Protein AF-A0A7X7MNS3-F1 (afdb_monomer)

Sequence (238 aa):
MNRPFRRAQGTAAQSGIPGRRVFFYRTGRRGQAMIESVFVIILACLCFFAIFQYANLFAAKTVLSHAAARAARSRSVGFNQWMVEKSARVAAIPASGRRLIPESAGLDPAITAALRQNRLGDIWDLALRTDVRSPATQLEVGRIPDYMDSDNDATAEYLLDYELWDALSVDIEEPMDVGGLTPGILTVNLRQRHPLLIALGALAEGELRDAGENEELALGAFYSIESHYPLYMEDMNW

Foldseek 3Di:
DDDDDDDDDDDDDDDDDDDDPPPPPPDDPVCVVVVVVVVVVVVVVVVVQVVVLVVLLVVLLVLQQQLQVQLQVCVLQPDDPVLSLLSSLVSNVVNQADKPPPDPPPDDVVVVVCPVVDDPVVVVVVVVVDPDDDPSRVQVVVLSVVLSVDPDDVSNCNSTDGNFSVQKDKDKDWDPPPPLPFQTKIKIKIKTWAAGQWPVVCVVVVHTDGRPPPNTDIRMHMDIDGRPNSVVVVVPPD

Solvent-accessible surface area (backbone atoms only — not comparable to full-atom values): 14007 Å² total; per-residue (Å²): 140,86,89,88,86,87,87,82,88,81,88,77,80,91,75,87,78,87,81,78,81,76,75,72,82,84,76,60,74,90,52,49,62,57,53,52,51,52,51,53,50,52,52,50,51,52,53,50,50,52,53,51,52,52,51,51,53,51,52,34,44,53,36,35,34,54,9,12,44,47,22,35,54,40,40,27,73,57,49,54,72,68,58,21,47,50,45,25,53,65,50,26,49,93,59,19,68,58,65,60,29,65,68,69,90,65,79,53,68,68,57,55,53,45,62,75,75,44,56,73,67,60,52,52,53,47,57,75,75,42,94,75,72,51,71,64,55,51,53,50,64,66,31,46,60,59,36,70,68,43,93,46,67,75,62,20,45,76,46,45,32,40,72,34,51,87,43,48,46,79,46,78,48,65,62,84,62,87,75,80,78,61,73,35,62,31,34,21,39,30,38,35,50,39,83,45,77,57,30,64,68,44,43,74,74,73,40,88,47,69,28,52,102,80,45,55,49,76,46,70,25,61,26,76,45,69,35,52,34,67,64,60,58,65,75,66,77,123

pLDDT: mean 83.19, std 15.16, range [41.12, 98.0]

Secondary structure (DSSP, 8-state):
----------------------------HHHHHHHHHHHHHHHHHHHHHHHHHHHHHHHHHHHHHHHHHHHHHHHHTT--HHHHHHHHHHHHGGGS-SEEESPP--S-HHHHHHHHHS-HHHHHHHHHH-----HHHHHHHHHHHHHHH-SSHHHHHHH-EETTSTTEEEEEE----SSSSS--EEEEEEEEEEE-SB-HHHHHTT---BPPTT-EEEEEEEEEEE--HHHHHHTT--

Radius of gyration: 34.14 Å; Cα contacts (8 Å, |Δi|>4): 262; chains: 1; bounding box: 116×44×84 Å

Structure (mmCIF, N/CA/C/O backbone):
data_AF-A0A7X7MNS3-F1
#
_entry.id   AF-A0A7X7MNS3-F1
#
loop_
_atom_site.group_PDB
_atom_site.id
_atom_site.type_symbol
_atom_site.label_atom_id
_atom_site.label_alt_id
_atom_site.label_comp_id
_atom_site.label_asym_id
_atom_site.label_entity_id
_atom_site.label_seq_id
_atom_site.pdbx_PDB_ins_code
_atom_site.Cartn_x
_atom_site.Cartn_y
_atom_site.Cartn_z
_atom_site.occupancy
_atom_site.B_iso_or_equiv
_atom_site.auth_seq_id
_atom_site.auth_comp_id
_atom_site.auth_asym_id
_atom_site.auth_atom_id
_atom_site.pdbx_PDB_model_num
ATOM 1 N N . MET A 1 1 ? -89.089 27.639 48.315 1.00 44.53 1 MET A N 1
ATOM 2 C CA . MET A 1 1 ? -89.558 26.909 47.112 1.00 44.53 1 MET A CA 1
ATOM 3 C C . MET A 1 1 ? -88.723 25.637 47.011 1.00 44.53 1 MET A C 1
ATOM 5 O O . MET A 1 1 ? -87.562 25.733 46.672 1.00 44.53 1 MET A O 1
ATOM 9 N N . ASN A 1 2 ? -89.071 24.497 47.607 1.00 41.12 2 ASN A N 1
ATOM 10 C CA . ASN A 1 2 ? -90.237 23.614 47.475 1.00 41.12 2 ASN A CA 1
ATOM 11 C C . ASN A 1 2 ? -90.347 22.865 46.122 1.00 41.12 2 ASN A C 1
ATOM 13 O O . ASN A 1 2 ? -91.110 23.264 45.254 1.00 41.12 2 ASN A O 1
ATOM 17 N N . ARG A 1 3 ? -89.674 21.697 46.099 1.00 46.75 3 ARG A N 1
ATOM 18 C CA . ARG A 1 3 ? -90.178 20.364 45.681 1.00 46.75 3 ARG A CA 1
ATOM 19 C C . ARG A 1 3 ? -90.119 19.934 44.185 1.00 46.75 3 ARG A C 1
ATOM 21 O O . ARG A 1 3 ? -89.903 20.769 43.323 1.00 46.75 3 ARG A O 1
ATOM 28 N N . PRO A 1 4 ? -90.158 18.602 43.908 1.00 71.69 4 PRO A N 1
ATOM 29 C CA . PRO A 1 4 ? -89.120 17.848 43.171 1.00 71.69 4 PRO A CA 1
ATOM 30 C C . PRO A 1 4 ? -89.692 17.028 41.985 1.00 71.69 4 PRO A C 1
ATOM 32 O O . PRO A 1 4 ? -90.883 17.1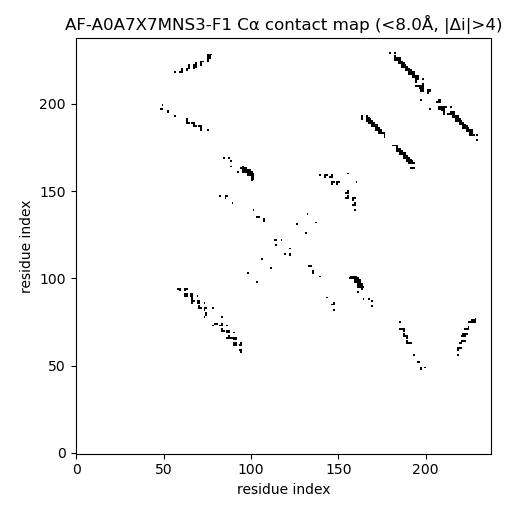14 41.744 1.00 71.69 4 PRO A O 1
ATOM 35 N N . PHE A 1 5 ? -88.904 16.176 41.303 1.00 52.75 5 PHE A N 1
ATOM 36 C CA . PHE A 1 5 ? -89.325 14.880 40.695 1.00 52.75 5 PHE A CA 1
ATOM 37 C C . PHE A 1 5 ? -88.081 14.183 40.076 1.00 52.75 5 PHE A C 1
ATOM 39 O O . PHE A 1 5 ? -87.359 14.819 39.323 1.00 52.75 5 PHE A O 1
ATOM 46 N N . ARG A 1 6 ? -87.585 13.019 40.529 1.00 54.16 6 ARG A N 1
ATOM 47 C CA . ARG A 1 6 ? -88.040 11.605 40.454 1.00 54.16 6 ARG A CA 1
ATOM 48 C C . ARG A 1 6 ? -87.651 10.869 39.146 1.00 54.16 6 ARG A C 1
ATOM 50 O O . ARG A 1 6 ? -88.210 11.145 38.099 1.00 54.16 6 ARG A O 1
ATOM 57 N N . ARG A 1 7 ? -86.845 9.806 39.339 1.00 50.62 7 ARG A N 1
ATOM 58 C CA . ARG A 1 7 ? -86.692 8.540 38.571 1.00 50.62 7 ARG A CA 1
ATOM 59 C C . ARG A 1 7 ? -86.055 8.560 37.169 1.00 50.62 7 ARG A C 1
ATOM 61 O O . ARG A 1 7 ? -86.667 9.017 36.221 1.00 50.62 7 ARG A O 1
ATOM 68 N N . ALA A 1 8 ? -84.995 7.759 37.019 1.00 54.28 8 ALA A N 1
ATOM 69 C CA . ALA A 1 8 ? -85.134 6.407 36.459 1.00 54.28 8 ALA A CA 1
ATOM 70 C C . ALA A 1 8 ? -83.969 5.502 36.906 1.00 54.28 8 ALA A C 1
ATOM 72 O O . ALA A 1 8 ? -82.807 5.758 36.608 1.00 54.28 8 ALA A O 1
ATOM 73 N N . GLN A 1 9 ? -84.310 4.443 37.643 1.00 54.72 9 GLN A N 1
ATOM 74 C CA . GLN A 1 9 ? -83.485 3.249 37.799 1.00 54.72 9 GLN A CA 1
ATOM 75 C C . GLN A 1 9 ? -83.544 2.475 36.480 1.00 54.72 9 GLN A C 1
ATOM 77 O O . GLN A 1 9 ? -84.630 2.094 36.050 1.00 54.72 9 GLN A O 1
ATOM 82 N N . GLY A 1 10 ? -82.387 2.246 35.865 1.00 50.06 10 GLY A N 1
ATOM 83 C CA . GLY A 1 10 ? -82.199 1.283 34.786 1.00 50.06 10 GLY A CA 1
ATOM 84 C C . GLY A 1 10 ? -81.345 0.128 35.289 1.00 50.06 10 GLY A C 1
ATOM 85 O O . GLY A 1 10 ? -80.122 0.171 35.213 1.00 50.06 10 GLY A O 1
ATOM 86 N N . THR A 1 11 ? -81.999 -0.882 35.851 1.00 53.34 11 THR A N 1
ATOM 87 C CA . THR A 1 11 ? -81.452 -2.216 36.098 1.00 53.34 11 THR A CA 1
ATOM 88 C C . THR A 1 11 ? -81.256 -2.909 34.751 1.00 53.34 11 THR A C 1
ATOM 90 O O . THR A 1 11 ? -82.228 -3.316 34.121 1.00 53.34 11 THR A O 1
ATOM 93 N N . ALA A 1 12 ? -80.007 -3.062 34.313 1.00 54.03 12 ALA A N 1
ATOM 94 C CA . ALA A 1 12 ? -79.653 -3.920 33.188 1.00 54.03 12 ALA A CA 1
ATOM 95 C C . ALA A 1 12 ? -78.643 -4.980 33.645 1.00 54.03 12 ALA A C 1
ATOM 97 O O . ALA A 1 12 ? -77.456 -4.721 33.814 1.00 54.03 12 ALA A O 1
ATOM 98 N N . ALA A 1 13 ? -79.212 -6.154 33.912 1.00 51.41 13 ALA A N 1
ATOM 99 C CA . ALA A 1 13 ? -78.690 -7.489 33.648 1.00 51.41 13 ALA A CA 1
ATOM 100 C C . ALA A 1 13 ? -77.161 -7.682 33.662 1.00 51.41 13 ALA A C 1
ATOM 102 O O . ALA A 1 13 ? -76.469 -7.530 32.658 1.00 51.41 13 ALA A O 1
ATOM 103 N N . GLN A 1 14 ? -76.678 -8.201 34.791 1.00 54.53 14 GLN A N 1
ATOM 104 C CA . GLN A 1 14 ? -75.581 -9.162 34.795 1.00 54.53 14 GLN A CA 1
ATOM 105 C C . GLN A 1 14 ? -76.047 -10.433 34.065 1.00 54.53 14 GLN A C 1
ATOM 107 O O . GLN A 1 14 ? -76.841 -11.201 34.601 1.00 54.53 14 GLN A O 1
ATOM 112 N N . SER A 1 15 ? -75.546 -10.671 32.854 1.00 54.25 15 SER A N 1
ATOM 113 C CA . SER A 1 15 ? -75.530 -12.002 32.241 1.00 54.25 15 SER A CA 1
ATOM 114 C C . SER A 1 15 ? -74.077 -12.417 32.063 1.00 54.25 15 SER A C 1
ATOM 116 O O . SER A 1 15 ? -73.336 -11.828 31.273 1.00 54.25 15 SER A O 1
ATOM 118 N N . GLY A 1 16 ? -73.666 -13.392 32.869 1.00 54.69 16 GLY A N 1
ATOM 119 C CA . GLY A 1 16 ? -72.317 -13.924 32.896 1.00 54.69 16 GLY A CA 1
ATOM 120 C C . GLY A 1 16 ? -71.916 -14.571 31.575 1.00 54.69 16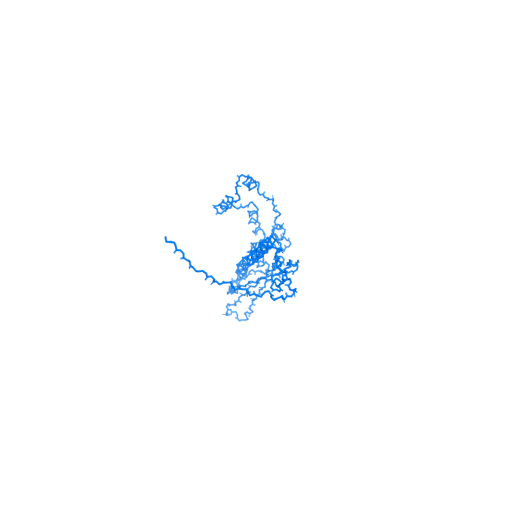 GLY A C 1
ATOM 121 O O . GLY A 1 16 ? -72.616 -15.431 31.047 1.00 54.69 16 GLY A O 1
ATOM 122 N N . ILE A 1 17 ? -70.728 -14.203 31.107 1.00 59.62 17 ILE A N 1
ATOM 123 C CA . ILE A 1 17 ? -69.896 -15.075 30.286 1.00 59.62 17 ILE A CA 1
ATOM 124 C C . ILE A 1 17 ? -68.751 -15.530 31.198 1.00 59.62 17 ILE A C 1
ATOM 126 O O . ILE A 1 17 ? -67.970 -14.691 31.661 1.00 59.62 17 ILE A O 1
ATOM 130 N N . PRO A 1 18 ? -68.6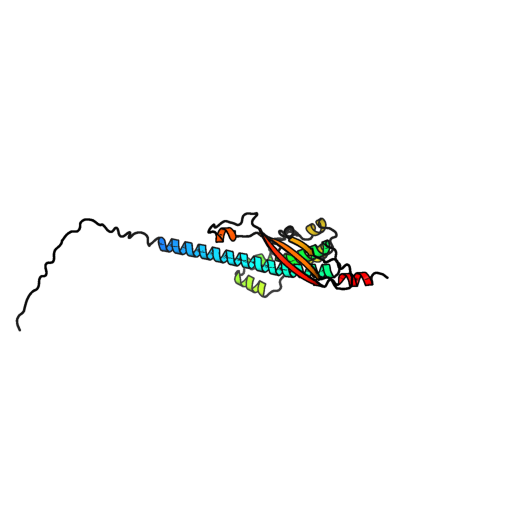51 -16.830 31.517 1.00 51.28 18 PRO A N 1
ATOM 131 C CA . PRO A 1 18 ? -67.591 -17.335 32.363 1.00 51.28 18 PRO A CA 1
ATOM 132 C C . PRO A 1 18 ? -66.288 -17.411 31.564 1.00 51.28 18 PRO A C 1
ATOM 134 O O . PRO A 1 18 ? -66.206 -18.038 30.513 1.00 51.28 18 PRO A O 1
ATOM 137 N N . GLY A 1 19 ? -65.241 -16.807 32.119 1.00 53.81 19 GLY A N 1
ATOM 138 C CA . GLY A 1 19 ? -63.904 -17.378 32.014 1.00 53.81 19 GLY A CA 1
ATOM 139 C C . GLY A 1 19 ? -63.183 -17.227 30.678 1.00 53.81 19 GLY A C 1
ATOM 140 O O . GLY A 1 19 ? -62.684 -18.206 30.139 1.00 53.81 19 GLY A O 1
ATOM 141 N N . ARG A 1 20 ? -62.951 -15.996 30.222 1.00 49.38 20 ARG A N 1
ATOM 142 C CA . ARG A 1 20 ? -61.709 -15.717 29.488 1.00 49.38 20 ARG A CA 1
ATOM 143 C C . ARG A 1 20 ? -60.936 -14.676 30.273 1.00 49.38 20 ARG A C 1
ATOM 145 O O . ARG A 1 20 ? -61.109 -13.477 30.089 1.00 49.38 20 ARG A O 1
ATOM 152 N N . ARG A 1 21 ? -60.123 -15.156 31.223 1.00 54.47 21 ARG A N 1
ATOM 153 C CA . ARG A 1 21 ? -59.082 -14.338 31.849 1.00 54.47 21 ARG A CA 1
ATOM 154 C C . ARG A 1 21 ? -58.163 -13.914 30.714 1.00 54.47 21 ARG A C 1
ATOM 156 O O . ARG A 1 21 ? -57.303 -14.681 30.291 1.00 54.47 21 ARG A O 1
ATOM 163 N N . VAL A 1 22 ? -58.400 -12.725 30.172 1.00 53.97 22 VAL A N 1
ATOM 164 C CA . VAL A 1 22 ? -57.428 -12.045 29.330 1.00 53.97 22 VAL A CA 1
ATOM 165 C C . VAL A 1 22 ? -56.270 -11.758 30.271 1.00 53.97 22 VAL A C 1
ATOM 167 O O . VAL A 1 22 ? -56.295 -10.796 31.037 1.00 53.97 22 VAL A O 1
ATOM 170 N N . PHE A 1 23 ? -55.308 -12.680 30.301 1.00 52.69 23 PHE A N 1
ATOM 171 C CA . PHE A 1 23 ? -53.998 -12.439 30.869 1.00 52.69 23 PHE A CA 1
ATOM 172 C C . PHE A 1 23 ? -53.402 -11.306 30.040 1.00 52.69 23 PHE A C 1
ATOM 174 O O . PHE A 1 23 ? -52.758 -11.515 29.015 1.00 52.69 23 PHE A O 1
ATOM 181 N N . PHE A 1 24 ? -53.675 -10.074 30.461 1.00 50.84 24 PHE A N 1
ATOM 182 C CA . PHE A 1 24 ? -52.814 -8.959 30.145 1.00 50.84 24 PHE A CA 1
ATOM 183 C C . PHE A 1 24 ? -51.442 -9.357 30.676 1.00 50.84 24 PHE A C 1
ATOM 185 O O . PHE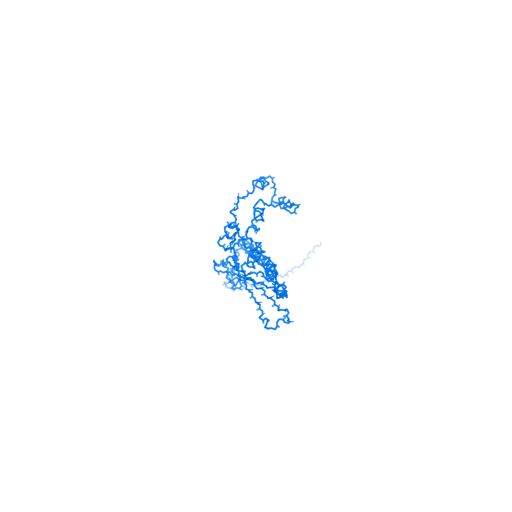 A 1 24 ? -51.210 -9.319 31.884 1.00 50.84 24 PHE A O 1
ATOM 192 N N . TYR A 1 25 ? -50.550 -9.774 29.777 1.00 54.19 25 TYR A N 1
ATOM 193 C CA . TYR A 1 25 ? -49.121 -9.858 30.039 1.00 54.19 25 TYR A CA 1
ATOM 194 C C . TYR A 1 25 ? -48.632 -8.441 30.352 1.00 54.19 25 TYR A C 1
ATOM 196 O O . TYR A 1 25 ? -48.144 -7.699 29.504 1.00 54.19 25 TYR A O 1
ATOM 204 N N . ARG A 1 26 ? -48.848 -8.021 31.596 1.00 56.91 26 ARG A N 1
ATOM 205 C CA . ARG A 1 26 ? -48.408 -6.749 32.157 1.00 56.91 26 ARG A CA 1
ATOM 206 C C . ARG A 1 26 ? -47.116 -6.986 32.933 1.00 56.91 26 ARG A C 1
ATOM 208 O O . ARG A 1 26 ? -47.010 -6.631 34.095 1.00 56.91 26 ARG A O 1
ATOM 215 N N . THR A 1 27 ? -46.129 -7.594 32.287 1.00 55.25 27 THR A N 1
ATOM 216 C CA . THR A 1 27 ? -44.793 -7.834 32.851 1.00 55.25 27 THR A CA 1
ATOM 217 C C . THR A 1 27 ? -43.793 -7.921 31.700 1.00 55.25 27 THR A C 1
ATOM 219 O O . THR A 1 27 ? -43.820 -8.887 30.948 1.00 55.25 27 THR A O 1
ATOM 222 N N . GLY A 1 28 ? -42.944 -6.897 31.530 1.00 53.47 28 GLY A N 1
ATOM 223 C CA . GLY A 1 28 ? -41.840 -6.934 30.552 1.00 53.47 28 GLY A CA 1
ATOM 224 C C . GLY A 1 28 ? -41.208 -5.588 30.160 1.00 53.47 28 GLY A C 1
ATOM 225 O O . GLY A 1 28 ? -40.063 -5.550 29.725 1.00 53.47 28 GLY A O 1
ATOM 226 N N . ARG A 1 29 ? -41.888 -4.449 30.363 1.00 59.59 29 ARG A N 1
ATOM 227 C CA . ARG A 1 29 ? -41.417 -3.148 29.827 1.00 59.59 29 ARG A CA 1
ATOM 228 C C . ARG A 1 29 ? -40.132 -2.587 30.455 1.00 59.59 29 ARG A C 1
ATOM 230 O O . ARG A 1 29 ? -39.497 -1.744 29.839 1.00 59.59 29 ARG A O 1
ATOM 237 N N . ARG A 1 30 ? -39.729 -3.032 31.653 1.00 63.38 30 ARG A N 1
ATOM 238 C CA . ARG A 1 30 ? -38.516 -2.512 32.324 1.00 63.38 30 ARG A CA 1
ATOM 239 C C . ARG A 1 30 ? -37.199 -3.108 31.798 1.00 63.38 30 ARG A C 1
ATOM 241 O O . ARG A 1 30 ? -36.156 -2.545 32.091 1.00 63.38 30 ARG A O 1
ATOM 248 N N . GLY A 1 31 ? -37.244 -4.179 30.999 1.00 75.44 31 GLY A N 1
ATOM 249 C CA . GLY A 1 31 ? -36.064 -4.745 30.321 1.00 75.44 31 GLY A CA 1
ATOM 250 C C . GLY A 1 31 ? -36.037 -4.497 28.809 1.00 75.44 31 GLY A C 1
ATOM 251 O O . GLY A 1 31 ? -34.965 -4.410 28.223 1.00 75.44 31 GLY A O 1
ATOM 252 N N . GLN A 1 32 ? -37.204 -4.318 28.182 1.00 86.56 32 GLN A N 1
ATOM 253 C CA . GLN A 1 32 ? -37.315 -4.143 26.731 1.00 86.56 32 GLN A CA 1
ATOM 254 C C . GLN A 1 32 ? -36.561 -2.909 26.222 1.00 86.56 32 GLN A C 1
ATOM 256 O O . GLN A 1 32 ? -35.811 -3.023 25.262 1.00 86.56 32 GLN A O 1
ATOM 261 N N . ALA A 1 33 ? -36.690 -1.764 26.899 1.00 87.12 33 ALA A N 1
ATOM 262 C CA . ALA A 1 33 ? -35.989 -0.545 26.493 1.00 87.12 33 ALA A CA 1
ATOM 263 C C . ALA A 1 33 ? -34.457 -0.693 26.588 1.00 87.12 33 ALA A C 1
ATOM 265 O O . ALA A 1 33 ? -33.731 -0.123 25.778 1.00 87.12 33 ALA A O 1
ATOM 266 N N . MET A 1 34 ? -33.959 -1.488 27.545 1.00 91.62 34 MET A N 1
ATOM 267 C CA . MET A 1 34 ? -32.525 -1.763 27.683 1.00 91.62 34 MET A CA 1
ATOM 268 C C . MET A 1 34 ? -32.027 -2.625 26.520 1.00 91.62 34 MET A C 1
ATOM 270 O O . MET A 1 34 ? -31.025 -2.282 25.904 1.00 91.62 34 MET A O 1
ATOM 274 N N . ILE A 1 35 ? -32.753 -3.695 26.180 1.00 91.81 35 ILE A N 1
ATOM 275 C CA . ILE A 1 35 ? -32.412 -4.579 25.054 1.00 91.81 35 ILE A CA 1
ATOM 276 C C . ILE A 1 35 ? -32.481 -3.818 23.726 1.00 91.81 35 ILE A C 1
ATOM 278 O O . ILE A 1 35 ? -31.578 -3.941 22.908 1.00 91.81 35 ILE A O 1
ATOM 282 N N . GLU A 1 36 ? -33.513 -2.997 23.532 1.00 92.06 36 GLU A N 1
ATOM 283 C CA . GLU A 1 36 ? -33.671 -2.165 22.337 1.00 92.06 36 GLU A CA 1
ATOM 284 C C . GLU A 1 36 ? -32.506 -1.180 22.190 1.00 92.06 36 GLU A C 1
ATOM 286 O O . GLU A 1 36 ? -31.903 -1.091 21.125 1.00 92.06 36 GLU A O 1
ATOM 291 N N . SER A 1 37 ? -32.106 -0.523 23.283 1.00 94.38 37 SER A N 1
ATOM 292 C CA . SER A 1 37 ? -30.956 0.390 23.285 1.00 94.38 37 SER A CA 1
ATOM 293 C C . SER A 1 37 ? -29.648 -0.339 22.969 1.00 94.38 37 SER A C 1
ATOM 295 O O . SER A 1 37 ? -28.857 0.142 22.164 1.00 94.38 37 SER A O 1
ATOM 297 N N . VAL A 1 38 ? -29.425 -1.517 23.561 1.00 95.25 38 VAL A N 1
ATOM 298 C CA . VAL A 1 38 ? -28.238 -2.343 23.286 1.00 95.25 38 VAL A CA 1
ATOM 299 C C . VAL A 1 38 ? -28.205 -2.779 21.822 1.00 95.25 38 VAL A C 1
ATOM 301 O O . VAL A 1 38 ? -27.158 -2.690 21.188 1.00 95.25 38 VAL A O 1
ATOM 304 N N . PHE A 1 39 ? -29.343 -3.186 21.259 1.00 93.50 39 PHE A N 1
ATOM 305 C CA . PHE A 1 39 ? -29.428 -3.576 19.855 1.00 93.50 39 PHE A CA 1
ATOM 306 C C . PHE A 1 39 ? -29.123 -2.404 18.915 1.00 93.50 39 PHE A C 1
ATOM 308 O O . PHE A 1 39 ? -28.357 -2.559 17.967 1.00 93.50 39 PHE A O 1
ATOM 315 N N . VAL A 1 40 ? -29.654 -1.214 19.212 1.00 95.94 40 VAL A N 1
ATOM 316 C C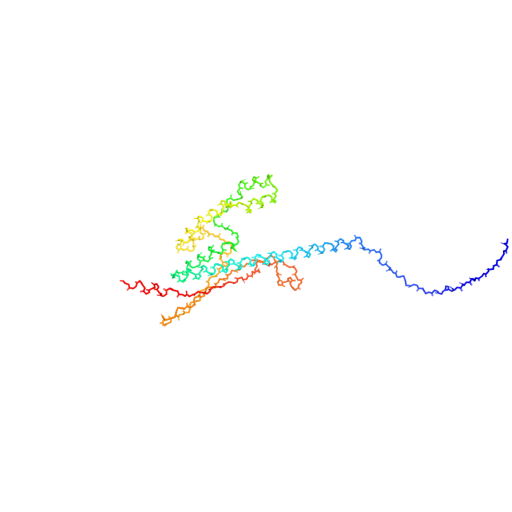A . VAL A 1 40 ? -29.351 0.007 18.452 1.00 95.94 40 VAL A CA 1
ATOM 317 C C . VAL A 1 40 ? -27.862 0.354 18.526 1.00 95.94 40 VAL A C 1
ATOM 319 O O . VAL A 1 40 ? -27.278 0.714 17.507 1.00 95.94 40 VAL A O 1
ATOM 322 N N . ILE A 1 41 ? -27.225 0.206 19.693 1.00 96.00 41 ILE A N 1
ATOM 323 C CA . ILE A 1 41 ? -25.781 0.443 19.854 1.00 96.00 41 ILE A CA 1
ATOM 324 C C . ILE A 1 41 ? -24.970 -0.553 19.020 1.00 96.00 41 ILE A C 1
ATOM 326 O O . ILE A 1 41 ? -24.079 -0.134 18.287 1.00 96.00 41 ILE A O 1
ATOM 330 N N . ILE A 1 42 ? -25.294 -1.849 19.079 1.00 92.38 42 ILE A N 1
ATOM 331 C CA . ILE A 1 42 ? -24.613 -2.879 18.279 1.00 92.38 42 ILE A CA 1
ATOM 332 C C . ILE A 1 42 ? -24.746 -2.566 16.786 1.00 92.38 42 ILE A C 1
ATOM 334 O O . ILE A 1 42 ? -23.748 -2.558 16.069 1.00 92.38 42 ILE A O 1
ATOM 338 N N . LEU A 1 43 ? -25.956 -2.243 16.323 1.00 91.25 43 LEU A N 1
ATOM 339 C CA . LEU A 1 43 ? -26.203 -1.890 14.926 1.00 91.25 43 LEU A CA 1
ATOM 340 C C . LEU A 1 43 ? -25.411 -0.643 14.502 1.00 91.25 43 LEU A C 1
ATOM 342 O O . LEU A 1 43 ? -24.838 -0.615 13.413 1.00 91.25 43 LEU A O 1
ATOM 346 N N . ALA A 1 44 ? -25.342 0.371 15.366 1.00 94.62 44 ALA A N 1
ATOM 347 C CA . ALA A 1 44 ? -24.550 1.570 15.118 1.00 94.62 44 ALA A CA 1
ATOM 348 C C . ALA A 1 44 ? -23.048 1.252 15.018 1.00 94.62 44 ALA A C 1
ATOM 350 O O . ALA A 1 44 ? -22.386 1.746 14.106 1.00 94.62 44 ALA A O 1
ATOM 351 N N . CYS A 1 45 ? -22.519 0.393 15.895 1.00 92.31 45 CYS A N 1
ATOM 352 C CA . CYS A 1 45 ? -21.130 -0.064 15.835 1.00 92.31 45 CYS A CA 1
ATOM 353 C C . CYS A 1 45 ? -20.832 -0.833 14.540 1.00 92.31 45 CYS A C 1
ATOM 355 O O . CYS A 1 45 ? -19.822 -0.559 13.897 1.00 92.31 45 CYS A O 1
ATOM 357 N N . LEU A 1 46 ? -21.718 -1.740 14.116 1.00 89.12 46 LEU A N 1
ATOM 358 C CA . LEU A 1 46 ? -21.558 -2.479 12.858 1.00 89.12 46 LEU A CA 1
ATOM 359 C C . LEU A 1 46 ? -21.562 -1.552 11.642 1.00 89.12 46 LEU A C 1
ATOM 361 O O . LEU A 1 46 ? -20.709 -1.677 10.766 1.00 89.12 46 LEU A O 1
ATOM 365 N N . CYS A 1 47 ? -22.482 -0.586 11.610 1.00 91.12 47 CYS A N 1
ATOM 366 C CA . CYS A 1 47 ? -22.529 0.424 10.557 1.00 91.12 47 CYS A CA 1
ATOM 367 C C . CYS A 1 47 ? -21.227 1.238 10.510 1.00 91.12 47 CYS A C 1
ATOM 369 O O . CYS A 1 47 ? -20.644 1.427 9.443 1.00 91.12 47 CYS A O 1
ATOM 371 N N . PHE A 1 48 ? -20.724 1.660 11.674 1.00 93.50 48 PHE A N 1
ATOM 372 C CA . PHE A 1 48 ? -19.465 2.389 11.769 1.00 93.50 48 PHE A CA 1
ATOM 373 C C . PHE A 1 48 ? -18.275 1.563 11.265 1.00 93.50 48 PHE A C 1
ATOM 375 O O . PHE A 1 48 ? -17.487 2.068 10.468 1.00 93.50 48 PHE A O 1
ATOM 382 N N . PHE A 1 49 ? -18.160 0.292 11.661 1.00 90.19 49 PHE A N 1
ATOM 383 C CA . PHE A 1 49 ? -17.084 -0.581 11.186 1.00 90.19 49 PHE A CA 1
ATOM 384 C C . PHE A 1 49 ? -17.157 -0.847 9.684 1.00 90.19 49 PHE A C 1
ATOM 386 O O . PHE A 1 49 ? -16.125 -0.800 9.019 1.00 90.19 49 PHE A O 1
ATOM 393 N N . ALA A 1 50 ? -18.354 -1.044 9.127 1.00 88.19 50 ALA A N 1
ATOM 394 C CA . ALA A 1 50 ? -18.528 -1.213 7.688 1.00 88.19 50 ALA A CA 1
ATOM 395 C C . ALA A 1 50 ? -18.080 0.036 6.909 1.00 88.19 50 ALA A C 1
ATOM 397 O O . ALA A 1 50 ? -17.335 -0.072 5.934 1.00 88.19 50 ALA A O 1
ATOM 398 N N . ILE A 1 51 ? -18.477 1.231 7.366 1.00 93.38 51 ILE A N 1
ATOM 399 C CA . ILE A 1 51 ? -18.059 2.501 6.754 1.00 93.38 51 ILE A CA 1
ATOM 400 C C . ILE A 1 51 ? -16.544 2.695 6.887 1.00 93.38 51 ILE A C 1
ATOM 402 O O . ILE A 1 51 ? -15.891 3.085 5.920 1.00 93.38 51 ILE A O 1
ATOM 406 N N . PHE A 1 52 ? -15.973 2.402 8.056 1.00 92.25 52 PHE A N 1
ATOM 407 C CA . PHE A 1 52 ? -14.535 2.511 8.298 1.00 92.25 52 PHE A CA 1
ATOM 408 C C . PHE A 1 52 ? -13.727 1.563 7.398 1.00 92.25 52 PHE A C 1
ATOM 410 O O . PHE A 1 52 ? -12.771 1.988 6.751 1.00 92.25 52 PHE A O 1
ATOM 417 N N . GLN A 1 53 ? -14.148 0.301 7.286 1.00 92.12 53 GLN A N 1
ATOM 418 C CA . GLN A 1 53 ? -13.536 -0.678 6.387 1.00 92.12 53 GLN A CA 1
ATOM 419 C C . GLN A 1 53 ? -13.624 -0.224 4.925 1.00 92.12 53 GLN A C 1
ATOM 421 O O . GLN A 1 53 ? -12.625 -0.265 4.209 1.00 92.12 53 GLN A O 1
ATOM 426 N N . TYR A 1 54 ? -14.785 0.271 4.487 1.00 92.62 54 TYR A N 1
ATOM 427 C CA . TYR A 1 54 ? -14.951 0.808 3.136 1.00 92.62 54 TYR A CA 1
ATOM 428 C C . TYR A 1 54 ? -14.030 2.007 2.869 1.00 92.62 54 TYR A C 1
ATOM 430 O O . TYR A 1 54 ? -13.396 2.076 1.816 1.00 92.62 54 TYR A O 1
ATOM 438 N N . ALA A 1 55 ? -13.909 2.931 3.827 1.00 94.38 55 ALA A N 1
ATOM 439 C CA . ALA A 1 55 ? -13.020 4.083 3.714 1.00 94.38 55 ALA A CA 1
ATOM 440 C C . ALA A 1 55 ? -11.547 3.660 3.567 1.00 94.38 55 ALA A C 1
ATOM 442 O O . ALA A 1 55 ? -10.848 4.194 2.705 1.00 94.38 55 ALA A O 1
ATOM 443 N N . ASN A 1 56 ? -11.097 2.662 4.335 1.00 93.00 56 ASN A N 1
ATOM 444 C CA . ASN A 1 56 ? -9.738 2.121 4.223 1.00 93.00 56 ASN A CA 1
ATOM 445 C C . ASN A 1 56 ? -9.485 1.474 2.855 1.00 93.00 56 ASN A C 1
ATOM 447 O O . ASN A 1 56 ? -8.472 1.761 2.219 1.00 93.00 56 ASN A O 1
ATOM 451 N N . LEU A 1 57 ? -10.423 0.661 2.357 1.00 93.62 57 LEU A N 1
ATOM 452 C CA . LEU A 1 57 ? -10.312 0.042 1.030 1.00 93.62 57 LEU A CA 1
ATOM 453 C C . LEU A 1 57 ? -10.300 1.089 -0.093 1.00 93.62 57 LEU A C 1
ATOM 455 O O . LEU A 1 57 ? -9.558 0.961 -1.067 1.00 93.62 57 LEU A O 1
ATOM 459 N N . PHE A 1 58 ? -11.093 2.153 0.039 1.00 95.75 58 PHE A N 1
ATOM 460 C CA . PHE A 1 58 ? -11.105 3.255 -0.919 1.00 95.75 58 PHE A CA 1
ATOM 461 C C . PHE A 1 58 ? -9.779 4.034 -0.929 1.00 95.75 58 PHE A C 1
ATOM 463 O O . PHE A 1 58 ? -9.250 4.353 -2.001 1.00 95.75 58 PHE A O 1
ATOM 470 N N . ALA A 1 59 ? -9.213 4.306 0.250 1.00 95.62 59 ALA A N 1
ATOM 471 C CA . ALA A 1 59 ? -7.902 4.935 0.374 1.00 95.62 59 ALA A CA 1
ATOM 472 C C . ALA A 1 59 ? -6.810 4.062 -0.265 1.00 95.62 59 ALA A C 1
ATOM 474 O O . ALA A 1 59 ? -6.056 4.550 -1.110 1.00 95.62 59 ALA A O 1
ATOM 475 N N . ALA A 1 60 ? -6.796 2.760 0.041 1.00 95.81 60 ALA A N 1
ATOM 476 C CA . ALA A 1 60 ? -5.870 1.799 -0.555 1.00 95.81 60 ALA A CA 1
ATOM 477 C C . ALA A 1 60 ? -5.987 1.761 -2.087 1.00 95.81 60 ALA A C 1
ATOM 479 O O . ALA A 1 60 ? -4.986 1.874 -2.790 1.00 95.81 60 ALA A O 1
ATOM 480 N N . LYS A 1 61 ? -7.209 1.733 -2.634 1.00 96.38 61 LYS A N 1
ATOM 481 C CA . LYS A 1 61 ? -7.438 1.784 -4.087 1.00 96.38 61 LYS A CA 1
ATOM 482 C C . LYS A 1 61 ? -6.879 3.054 -4.740 1.00 96.38 61 LYS A C 1
ATOM 484 O O . LYS A 1 61 ? -6.341 2.997 -5.848 1.00 96.38 61 LYS A O 1
ATOM 489 N N . THR A 1 62 ? -6.996 4.200 -4.072 1.00 97.62 62 THR A N 1
ATOM 490 C CA . THR A 1 62 ? -6.445 5.472 -4.568 1.00 97.62 62 THR A CA 1
ATOM 491 C C . THR A 1 62 ? -4.917 5.429 -4.603 1.00 97.62 62 THR A C 1
ATOM 493 O O . THR A 1 62 ? -4.307 5.815 -5.602 1.00 97.62 62 THR A O 1
ATOM 496 N N . VAL A 1 63 ? -4.300 4.888 -3.549 1.00 97.62 63 VAL A N 1
ATOM 497 C CA . VAL A 1 63 ? -2.848 4.678 -3.466 1.00 97.62 63 VAL A CA 1
ATOM 498 C C . VAL A 1 63 ? -2.371 3.719 -4.559 1.00 97.62 63 VAL A C 1
ATOM 500 O O . VAL A 1 63 ? -1.435 4.051 -5.281 1.00 97.62 63 VAL A O 1
ATOM 503 N N . LEU A 1 64 ? -3.056 2.590 -4.763 1.00 97.38 64 LEU A N 1
ATOM 504 C CA . LEU A 1 64 ? -2.739 1.630 -5.825 1.00 97.38 64 LEU A CA 1
ATOM 505 C C . LEU A 1 64 ? -2.867 2.236 -7.225 1.00 97.38 64 LEU A C 1
ATOM 507 O O . LEU A 1 64 ? -2.060 1.934 -8.097 1.00 97.38 64 LEU A O 1
ATOM 511 N N . SER A 1 65 ? -3.830 3.132 -7.444 1.00 97.88 65 SER A N 1
ATOM 512 C CA . SER A 1 65 ? -3.969 3.848 -8.721 1.00 97.88 65 SER A CA 1
ATOM 513 C C . SER A 1 65 ? -2.786 4.784 -8.977 1.00 97.88 65 SER A C 1
ATOM 515 O O . SER A 1 65 ? -2.263 4.847 -10.090 1.00 97.88 65 SER A O 1
ATOM 517 N N . HIS A 1 66 ? -2.311 5.476 -7.940 1.00 98.00 66 HIS A N 1
ATOM 518 C CA . HIS A 1 66 ? -1.091 6.276 -8.027 1.00 98.00 66 HIS A CA 1
ATOM 519 C C . HIS A 1 66 ? 0.160 5.399 -8.227 1.00 98.00 66 HIS A C 1
ATOM 521 O O . HIS A 1 66 ? 1.033 5.748 -9.025 1.00 98.00 66 HIS A O 1
ATOM 527 N N . ALA A 1 67 ? 0.234 4.247 -7.559 1.00 98.00 67 ALA A N 1
ATOM 528 C CA . ALA A 1 67 ? 1.315 3.282 -7.735 1.00 98.00 67 ALA A CA 1
ATOM 529 C C . ALA A 1 67 ? 1.348 2.709 -9.160 1.00 98.00 67 ALA A C 1
ATOM 531 O O . ALA A 1 67 ? 2.414 2.685 -9.771 1.00 98.00 67 ALA A O 1
ATOM 532 N N . ALA A 1 68 ? 0.189 2.373 -9.736 1.00 97.88 68 ALA A N 1
ATOM 533 C CA . ALA A 1 68 ? 0.057 1.950 -11.129 1.00 97.88 68 ALA A CA 1
ATOM 534 C C . ALA A 1 68 ? 0.557 3.013 -12.107 1.00 97.88 68 ALA A C 1
ATOM 536 O O . ALA A 1 68 ? 1.312 2.703 -13.025 1.00 97.88 68 ALA A O 1
ATOM 537 N N . ALA A 1 69 ? 0.213 4.282 -11.877 1.00 97.69 69 ALA A N 1
ATOM 538 C CA . ALA A 1 69 ? 0.710 5.377 -12.700 1.00 97.69 69 ALA A CA 1
ATOM 539 C C . ALA A 1 69 ? 2.239 5.531 -12.613 1.00 97.69 69 ALA A C 1
ATOM 541 O O . ALA A 1 69 ? 2.887 5.796 -13.626 1.00 97.69 69 ALA A O 1
ATOM 542 N N . ARG A 1 70 ? 2.839 5.357 -11.427 1.00 97.31 70 ARG A N 1
ATOM 543 C CA . ARG A 1 70 ? 4.304 5.392 -11.277 1.00 97.31 70 ARG A CA 1
ATOM 544 C C . ARG A 1 70 ? 4.990 4.203 -11.941 1.00 97.31 70 ARG A C 1
ATOM 546 O O . ARG A 1 70 ? 5.977 4.415 -12.638 1.00 97.31 70 ARG A O 1
ATOM 553 N N . ALA A 1 71 ? 4.441 3.004 -11.785 1.00 97.38 71 ALA A N 1
ATOM 554 C CA . ALA A 1 71 ? 4.934 1.788 -12.423 1.00 97.38 71 ALA A CA 1
ATOM 555 C C . ALA A 1 71 ? 4.842 1.864 -13.961 1.00 97.38 71 ALA A C 1
ATOM 557 O O . ALA A 1 71 ? 5.783 1.525 -14.672 1.00 97.38 71 ALA A O 1
ATOM 558 N N . ALA A 1 72 ? 3.743 2.398 -14.497 1.00 96.12 72 ALA A N 1
ATOM 559 C CA . ALA A 1 72 ? 3.603 2.632 -15.932 1.00 96.12 72 ALA A CA 1
ATOM 560 C C . ALA A 1 72 ? 4.640 3.633 -16.460 1.00 96.12 72 ALA A C 1
ATOM 562 O O . ALA A 1 72 ? 5.241 3.399 -17.504 1.00 96.12 72 ALA A O 1
ATOM 563 N N . ARG A 1 73 ? 4.907 4.718 -15.719 1.00 94.88 73 ARG A N 1
ATOM 564 C CA . ARG A 1 73 ? 5.937 5.705 -16.088 1.00 94.88 73 ARG A CA 1
ATOM 565 C C . ARG A 1 73 ? 7.357 5.152 -15.999 1.00 94.88 73 ARG A C 1
ATOM 567 O O . ARG A 1 73 ? 8.196 5.504 -16.820 1.00 94.88 73 ARG A O 1
ATOM 574 N N . SER A 1 74 ? 7.654 4.315 -15.005 1.00 94.88 74 SER A N 1
ATOM 575 C CA . SER A 1 74 ? 8.969 3.676 -14.906 1.00 94.88 74 SER A CA 1
ATOM 576 C C . SER A 1 74 ? 9.175 2.694 -16.062 1.00 94.88 74 SER A C 1
ATOM 578 O O . SER A 1 74 ? 10.238 2.673 -16.678 1.00 94.88 74 SER A O 1
ATOM 580 N N . ARG A 1 75 ? 8.135 1.952 -16.446 1.00 93.75 75 ARG A N 1
ATOM 581 C CA . ARG A 1 75 ? 8.199 1.066 -17.607 1.00 93.75 75 ARG A CA 1
ATOM 582 C C . ARG A 1 75 ? 8.282 1.836 -18.932 1.00 93.75 75 ARG A C 1
ATOM 584 O O . ARG A 1 75 ? 9.059 1.433 -19.792 1.00 93.75 75 ARG A O 1
ATOM 591 N N . SER A 1 76 ? 7.584 2.966 -19.084 1.00 90.88 76 SER A N 1
ATOM 592 C CA . SER A 1 76 ? 7.616 3.771 -20.319 1.00 90.88 76 SER A CA 1
ATOM 593 C C . SER A 1 76 ? 8.989 4.378 -20.629 1.00 90.88 76 SER A C 1
ATOM 595 O O . SER A 1 76 ? 9.261 4.685 -21.785 1.00 90.88 76 SER A O 1
ATOM 597 N N . VAL A 1 77 ? 9.852 4.554 -19.619 1.00 90.19 77 VAL A N 1
ATOM 598 C CA . VAL A 1 77 ? 11.250 4.997 -19.806 1.00 90.19 77 VAL A CA 1
ATOM 599 C C . VAL A 1 77 ? 12.227 3.838 -20.031 1.00 90.19 77 VAL A C 1
ATOM 601 O O . VAL A 1 77 ? 13.428 4.062 -20.130 1.00 90.19 77 VAL A O 1
ATOM 604 N N . GLY A 1 78 ? 11.737 2.599 -20.112 1.00 89.62 78 GLY A N 1
ATOM 605 C CA . GLY A 1 78 ? 12.565 1.434 -20.414 1.00 89.62 78 GLY A CA 1
ATOM 606 C C . GLY A 1 78 ? 13.157 0.713 -19.215 1.00 89.62 78 GLY A C 1
ATOM 607 O O . GLY A 1 78 ? 14.009 -0.155 -19.403 1.00 89.62 78 GLY A O 1
ATOM 608 N N . PHE A 1 79 ? 12.725 1.021 -17.989 1.00 93.38 79 PHE A N 1
ATOM 609 C CA . PHE A 1 79 ? 13.181 0.245 -16.843 1.00 93.38 79 PHE A CA 1
ATOM 610 C C . PHE A 1 79 ? 12.730 -1.221 -16.938 1.00 93.38 79 PHE A C 1
ATOM 612 O O . PHE A 1 79 ? 11.691 -1.552 -17.525 1.00 93.38 79 PHE A O 1
ATOM 619 N N . ASN A 1 80 ? 13.548 -2.105 -16.359 1.00 93.81 80 ASN A N 1
ATOM 620 C CA . ASN A 1 80 ? 13.266 -3.534 -16.278 1.00 93.81 80 ASN A CA 1
ATOM 621 C C . ASN A 1 80 ? 12.105 -3.827 -15.306 1.00 93.81 80 ASN A C 1
ATOM 623 O O . ASN A 1 80 ? 11.715 -2.977 -14.504 1.00 93.81 80 ASN A O 1
ATOM 627 N N . GLN A 1 81 ? 11.567 -5.048 -15.362 1.00 95.00 81 GLN A N 1
ATOM 628 C CA . GLN A 1 81 ? 10.429 -5.459 -14.534 1.00 95.00 81 GLN A CA 1
ATOM 629 C C . GLN A 1 81 ? 10.693 -5.280 -13.032 1.00 95.00 81 GLN A C 1
ATOM 631 O O . GLN A 1 81 ? 9.830 -4.774 -12.321 1.00 95.00 81 GLN A O 1
ATOM 636 N N . TRP A 1 82 ? 11.903 -5.605 -12.569 1.00 95.69 82 TRP A N 1
ATOM 637 C CA . TRP A 1 82 ? 12.282 -5.464 -11.163 1.00 95.69 82 TRP A CA 1
ATOM 638 C C . TRP A 1 82 ? 12.193 -4.013 -10.668 1.00 95.69 82 TRP A C 1
ATOM 640 O O . TRP A 1 82 ? 11.635 -3.724 -9.614 1.00 95.69 82 TRP A O 1
ATOM 650 N N . MET A 1 83 ? 12.686 -3.056 -11.451 1.00 96.56 83 MET A N 1
ATOM 651 C CA . MET A 1 83 ? 12.608 -1.637 -11.109 1.00 96.56 83 MET A CA 1
ATOM 652 C C . MET A 1 83 ? 11.169 -1.102 -11.159 1.00 96.56 83 MET A C 1
ATOM 654 O O . MET A 1 83 ? 10.793 -0.242 -10.357 1.00 96.56 83 MET A O 1
ATOM 658 N N . VAL A 1 84 ? 10.347 -1.613 -12.080 1.00 96.88 84 VAL A N 1
ATOM 659 C CA . VAL A 1 84 ? 8.914 -1.288 -12.149 1.00 96.88 84 VAL A CA 1
ATOM 660 C C . VAL A 1 84 ? 8.199 -1.760 -10.884 1.00 96.88 84 VAL A C 1
ATOM 662 O O . VAL A 1 84 ? 7.449 -0.989 -10.284 1.00 96.88 84 VAL A O 1
ATOM 665 N N . GLU A 1 85 ? 8.495 -2.978 -10.438 1.00 97.06 85 GLU A N 1
ATOM 666 C CA . GLU A 1 85 ? 7.965 -3.551 -9.204 1.00 97.06 85 GLU A CA 1
ATOM 667 C C . GLU A 1 85 ? 8.406 -2.767 -7.964 1.00 97.06 85 GLU A C 1
ATOM 669 O O . GLU A 1 85 ? 7.555 -2.348 -7.178 1.00 97.06 85 GLU A O 1
ATOM 674 N N . LYS A 1 86 ? 9.701 -2.450 -7.830 1.00 97.12 86 LYS A N 1
ATOM 675 C CA . LYS A 1 86 ? 10.206 -1.590 -6.745 1.00 97.12 86 LYS A CA 1
ATOM 676 C C . LYS A 1 86 ? 9.505 -0.232 -6.714 1.00 97.12 86 LYS A C 1
ATOM 678 O O . LYS A 1 86 ? 9.088 0.238 -5.656 1.00 97.12 86 LYS A O 1
ATOM 683 N N . SER A 1 87 ? 9.324 0.393 -7.880 1.00 97.75 87 SER A N 1
ATOM 684 C CA . SER A 1 87 ? 8.614 1.671 -7.997 1.00 97.75 87 SER A CA 1
ATOM 685 C C . SER A 1 87 ? 7.155 1.563 -7.539 1.00 97.75 87 SER A C 1
ATOM 687 O O . SER A 1 87 ? 6.665 2.452 -6.835 1.00 97.75 87 SER A O 1
ATOM 689 N N . ALA A 1 88 ? 6.479 0.466 -7.895 1.00 97.88 88 ALA A N 1
ATOM 690 C CA . ALA A 1 88 ? 5.122 0.167 -7.455 1.00 97.88 88 ALA A CA 1
ATOM 691 C C . ALA A 1 88 ? 5.052 -0.036 -5.932 1.00 97.88 88 ALA A C 1
ATOM 693 O O . ALA A 1 88 ? 4.243 0.625 -5.281 1.00 97.88 88 ALA A O 1
ATOM 694 N N . ARG A 1 89 ? 5.930 -0.875 -5.358 1.00 97.50 89 ARG A N 1
ATOM 695 C CA . ARG A 1 89 ? 6.012 -1.155 -3.911 1.00 97.50 89 ARG A CA 1
ATOM 696 C C . ARG A 1 89 ? 6.247 0.124 -3.103 1.00 97.50 89 ARG A C 1
ATOM 698 O O . ARG A 1 89 ? 5.480 0.422 -2.188 1.00 97.50 89 ARG A O 1
ATOM 705 N N . VAL A 1 90 ? 7.215 0.955 -3.505 1.00 97.38 90 VAL A N 1
ATOM 706 C CA . VAL A 1 90 ? 7.492 2.252 -2.854 1.00 97.38 90 VAL A CA 1
ATOM 707 C C . VAL A 1 90 ? 6.289 3.195 -2.936 1.00 97.38 90 VAL A C 1
ATOM 709 O O . VAL A 1 90 ? 5.939 3.856 -1.961 1.00 97.38 90 VAL A O 1
ATOM 712 N N . ALA A 1 91 ? 5.623 3.268 -4.089 1.00 97.62 91 ALA A N 1
ATOM 713 C CA . ALA A 1 91 ? 4.436 4.106 -4.242 1.00 97.62 91 ALA A CA 1
ATOM 714 C C . ALA A 1 91 ? 3.220 3.578 -3.456 1.00 97.62 91 ALA A C 1
ATOM 716 O O . ALA A 1 91 ? 2.337 4.367 -3.115 1.00 97.62 91 ALA A O 1
ATOM 717 N N . ALA A 1 92 ? 3.185 2.274 -3.170 1.00 97.50 92 ALA A N 1
ATOM 718 C CA . ALA A 1 92 ? 2.130 1.594 -2.431 1.00 97.50 92 ALA A CA 1
ATOM 719 C C . ALA A 1 92 ? 2.347 1.569 -0.907 1.00 97.50 92 ALA A C 1
ATOM 721 O O . ALA A 1 92 ? 1.451 1.113 -0.195 1.00 97.50 92 ALA A O 1
ATOM 722 N N . ILE A 1 93 ? 3.472 2.086 -0.385 1.00 96.19 93 ILE A N 1
ATOM 723 C CA . ILE A 1 93 ? 3.782 2.136 1.060 1.00 96.19 93 ILE A CA 1
ATOM 724 C C . ILE A 1 93 ? 2.571 2.544 1.923 1.00 96.19 93 ILE A C 1
ATOM 726 O O . ILE A 1 93 ? 2.252 1.808 2.857 1.00 96.19 93 ILE A O 1
ATOM 730 N N . PRO A 1 94 ? 1.811 3.619 1.607 1.00 94.81 94 PRO A N 1
ATOM 731 C CA . PRO A 1 94 ? 0.686 4.039 2.449 1.00 94.81 94 PRO A CA 1
ATOM 732 C C . PRO A 1 94 ? -0.455 3.015 2.569 1.00 94.81 94 PRO A C 1
ATOM 734 O O . PRO A 1 94 ? -1.268 3.120 3.482 1.00 94.81 94 PRO A O 1
ATOM 737 N N . ALA A 1 95 ? -0.542 2.053 1.647 1.00 95.56 95 ALA A N 1
ATOM 738 C CA . ALA A 1 95 ? -1.533 0.978 1.646 1.00 95.56 95 ALA A CA 1
ATOM 739 C C . ALA A 1 95 ? -0.949 -0.379 2.079 1.00 95.56 95 ALA A C 1
ATOM 741 O O . ALA A 1 95 ? -1.684 -1.356 2.161 1.00 95.56 95 ALA A O 1
ATOM 742 N N . SER A 1 96 ? 0.352 -0.462 2.373 1.00 95.62 96 SER A N 1
ATOM 743 C CA . SER A 1 96 ? 1.064 -1.742 2.516 1.00 95.62 96 SER A CA 1
ATOM 744 C C . SER A 1 96 ? 1.027 -2.349 3.925 1.00 95.62 96 SER A C 1
ATOM 746 O O . SER A 1 96 ? 1.701 -3.339 4.187 1.00 95.62 96 SER A O 1
ATOM 748 N N . GLY A 1 97 ? 0.223 -1.794 4.835 1.00 92.75 97 GLY A N 1
ATOM 749 C CA . GLY A 1 97 ? 0.079 -2.313 6.196 1.00 92.75 97 GLY A CA 1
ATOM 750 C C . GLY A 1 97 ? 1.244 -1.932 7.109 1.00 92.75 97 GLY A C 1
ATOM 751 O O . GLY A 1 97 ? 1.820 -0.845 6.989 1.00 92.75 97 GLY A O 1
ATOM 752 N N . ARG A 1 98 ? 1.563 -2.794 8.080 1.00 91.50 98 ARG A N 1
ATOM 753 C CA . ARG A 1 98 ? 2.629 -2.518 9.048 1.00 91.50 98 ARG A CA 1
ATOM 754 C C . ARG A 1 98 ? 4.006 -2.652 8.394 1.00 91.50 98 ARG A C 1
ATOM 756 O O . ARG A 1 98 ? 4.286 -3.632 7.711 1.00 91.50 98 ARG A O 1
ATOM 763 N N . ARG A 1 99 ? 4.901 -1.709 8.694 1.00 93.06 99 ARG A N 1
ATOM 764 C CA . ARG A 1 99 ? 6.323 -1.818 8.348 1.00 93.06 99 ARG A CA 1
ATOM 765 C C . ARG A 1 99 ? 6.999 -2.908 9.180 1.00 93.06 99 ARG A C 1
ATOM 767 O O . ARG A 1 99 ? 6.959 -2.845 10.412 1.00 93.06 99 ARG A O 1
ATOM 774 N N . LEU A 1 100 ? 7.622 -3.870 8.511 1.00 93.69 100 LEU A N 1
ATOM 775 C CA . LEU A 1 100 ? 8.380 -4.964 9.119 1.00 93.69 100 LEU A CA 1
ATOM 776 C C . LEU A 1 100 ? 9.858 -4.583 9.255 1.00 93.69 100 LEU A C 1
ATOM 778 O O . LEU A 1 100 ? 10.445 -4.767 10.322 1.00 93.69 100 LEU A O 1
ATOM 782 N N . ILE A 1 101 ? 10.429 -3.965 8.215 1.00 93.94 101 ILE A N 1
ATOM 783 C CA . ILE A 1 101 ? 11.828 -3.525 8.169 1.00 93.94 101 ILE A CA 1
ATOM 784 C C . ILE A 1 101 ? 11.892 -2.079 7.650 1.00 93.94 101 ILE A C 1
ATOM 786 O O . ILE A 1 101 ? 11.206 -1.749 6.685 1.00 93.94 101 ILE A O 1
ATOM 790 N N . PRO A 1 102 ? 12.695 -1.190 8.261 1.00 89.75 102 PRO A N 1
ATOM 791 C CA . PRO A 1 102 ? 13.359 -1.365 9.550 1.00 89.75 102 PRO A CA 1
ATOM 792 C C . PRO A 1 102 ? 12.346 -1.414 10.701 1.00 89.75 102 PRO A C 1
ATOM 794 O O . PRO A 1 102 ? 11.313 -0.727 10.674 1.00 89.75 102 PRO A O 1
ATOM 797 N N . GLU A 1 103 ? 12.680 -2.190 11.735 1.00 85.19 103 GLU A N 1
ATOM 798 C CA . GLU A 1 103 ? 11.876 -2.275 12.951 1.00 85.19 103 GLU A CA 1
ATOM 799 C C . GLU A 1 103 ? 11.669 -0.866 13.522 1.00 85.19 103 GLU A C 1
ATOM 801 O O . GLU A 1 103 ? 12.592 -0.048 13.622 1.00 85.19 103 GLU A O 1
ATOM 806 N N . SER A 1 104 ? 10.419 -0.534 13.832 1.00 75.38 104 SER A N 1
ATOM 807 C CA . SER A 1 104 ? 10.109 0.774 14.397 1.00 75.38 104 SER A CA 1
ATOM 808 C C . SER A 1 104 ? 10.755 0.881 15.773 1.00 75.38 104 SER A C 1
ATOM 810 O O . SER A 1 104 ? 10.493 0.051 16.636 1.00 75.38 104 SER A O 1
ATOM 812 N N . ALA A 1 105 ? 11.534 1.938 16.012 1.00 69.94 105 ALA A N 1
ATOM 813 C CA . ALA A 1 105 ? 12.214 2.197 17.287 1.00 69.94 105 ALA A CA 1
ATOM 814 C C . ALA A 1 105 ? 11.260 2.509 18.473 1.00 69.94 105 ALA A C 1
ATOM 816 O O . ALA A 1 105 ? 11.668 3.114 19.463 1.00 69.94 105 ALA A O 1
ATOM 817 N N . GLY A 1 106 ? 9.987 2.114 18.384 1.00 71.31 106 GLY A N 1
ATOM 818 C CA . GLY A 1 106 ? 8.923 2.432 19.330 1.00 71.31 106 GLY A CA 1
ATOM 819 C C . GLY A 1 106 ? 8.279 3.800 19.094 1.00 71.31 106 GLY A C 1
ATOM 820 O O . GLY A 1 106 ? 8.543 4.487 18.104 1.00 71.31 106 GLY A O 1
ATOM 821 N N . LEU A 1 107 ? 7.389 4.185 20.014 1.00 72.94 107 LEU A N 1
ATOM 822 C CA . LEU A 1 107 ? 6.834 5.537 20.052 1.00 72.94 107 LEU A CA 1
ATOM 823 C C . LEU A 1 107 ? 7.942 6.530 20.411 1.00 72.94 107 LEU A C 1
ATOM 825 O O . LEU A 1 107 ? 8.673 6.322 21.380 1.00 72.94 107 LEU A O 1
ATOM 829 N N . ASP A 1 108 ? 8.008 7.642 19.682 1.00 77.44 108 ASP A N 1
ATOM 830 C CA . ASP A 1 108 ? 8.923 8.737 19.997 1.00 77.44 108 ASP A CA 1
ATOM 831 C C . ASP A 1 108 ? 8.715 9.192 21.464 1.00 77.44 108 ASP A C 1
ATOM 833 O O . ASP A 1 108 ? 7.571 9.458 21.873 1.00 77.44 108 ASP A O 1
ATOM 837 N N . PRO A 1 109 ? 9.781 9.283 22.286 1.00 80.81 109 PRO A N 1
ATOM 838 C CA . PRO A 1 109 ? 9.700 9.818 23.642 1.00 80.81 109 PRO A CA 1
ATOM 839 C C . PRO A 1 109 ? 9.020 11.190 23.709 1.00 80.81 109 PRO A C 1
ATOM 841 O O . PRO A 1 109 ? 8.307 11.464 24.675 1.00 80.81 109 PRO A O 1
ATOM 844 N N . ALA A 1 110 ? 9.183 12.029 22.680 1.00 78.94 110 ALA A N 1
ATOM 845 C CA . ALA A 1 110 ? 8.535 13.332 22.587 1.00 78.94 110 ALA A CA 1
ATOM 846 C C . ALA A 1 110 ? 7.012 13.205 22.437 1.00 78.94 110 ALA A C 1
ATOM 848 O O . ALA A 1 110 ? 6.266 13.883 23.145 1.00 78.94 110 ALA A O 1
ATOM 849 N N . ILE A 1 111 ? 6.537 12.282 21.592 1.00 79.69 111 ILE A N 1
ATOM 850 C CA . ILE A 1 111 ? 5.103 11.986 21.444 1.00 79.69 111 ILE A CA 1
ATOM 851 C C . ILE A 1 111 ? 4.558 11.391 22.745 1.00 79.69 111 ILE A C 1
ATOM 853 O O . ILE A 1 111 ? 3.485 11.773 23.205 1.00 79.69 111 ILE A O 1
ATOM 857 N N . THR A 1 112 ? 5.318 10.505 23.390 1.00 83.75 112 THR A N 1
ATOM 858 C CA . THR A 1 112 ? 4.931 9.904 24.674 1.00 83.75 112 THR A CA 1
ATOM 859 C C . THR A 1 112 ? 4.807 10.958 25.778 1.00 83.75 112 THR A C 1
ATOM 861 O O . THR A 1 112 ? 3.859 10.931 26.564 1.00 83.75 112 THR A O 1
ATOM 864 N N . ALA A 1 113 ? 5.737 11.914 25.839 1.00 85.38 113 ALA A N 1
ATOM 865 C CA . ALA A 1 113 ? 5.666 13.040 26.764 1.00 85.38 113 ALA A CA 1
ATOM 866 C C . ALA A 1 113 ? 4.472 13.955 26.445 1.00 85.38 113 ALA A C 1
ATOM 868 O O . ALA A 1 113 ? 3.738 14.335 27.359 1.00 85.38 113 ALA A O 1
ATOM 869 N N . ALA A 1 114 ? 4.223 14.236 25.162 1.00 82.81 114 ALA A N 1
ATOM 870 C CA . ALA A 1 114 ? 3.085 15.032 24.719 1.00 82.81 114 ALA A CA 1
ATOM 871 C C . ALA A 1 114 ? 1.742 14.373 25.072 1.00 82.81 114 ALA A C 1
ATOM 873 O O . ALA A 1 114 ? 0.860 15.063 25.574 1.00 82.81 114 ALA A O 1
ATOM 874 N N . LEU A 1 115 ? 1.609 13.051 24.903 1.00 86.06 115 LEU A N 1
ATOM 875 C CA . LEU A 1 115 ? 0.425 12.265 25.285 1.00 86.06 115 LEU A CA 1
ATOM 876 C C . LEU A 1 115 ? 0.141 12.289 26.788 1.00 86.06 115 LEU A C 1
ATOM 878 O O . LEU A 1 115 ? -1.013 12.198 27.196 1.00 86.06 115 LEU A O 1
ATOM 882 N N . ARG A 1 116 ? 1.176 12.416 27.624 1.00 90.12 116 ARG A N 1
ATOM 883 C CA . ARG A 1 116 ? 1.011 12.522 29.083 1.00 90.12 116 ARG A CA 1
ATOM 884 C C . ARG A 1 116 ? 0.566 13.910 29.533 1.00 90.12 116 ARG A C 1
ATOM 886 O O . ARG A 1 116 ? -0.012 14.031 30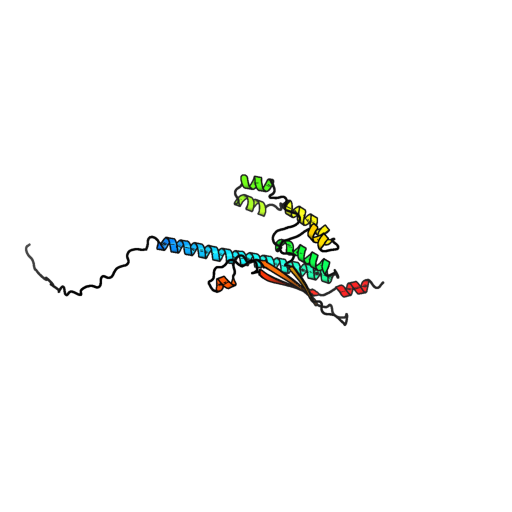.608 1.00 90.12 116 ARG A O 1
ATOM 893 N N . GLN A 1 117 ? 0.881 14.943 28.756 1.00 91.94 117 GLN A N 1
ATOM 894 C CA . GLN A 1 117 ? 0.682 16.342 29.142 1.00 91.94 117 GLN A CA 1
ATOM 895 C C . GLN A 1 117 ? -0.528 16.988 28.461 1.00 91.94 117 GLN A C 1
ATOM 897 O O . GLN A 1 117 ? -1.129 17.892 29.034 1.00 91.94 117 GLN A O 1
ATOM 902 N N . ASN A 1 118 ? -0.900 16.522 27.268 1.00 91.75 118 ASN A N 1
ATOM 903 C CA . ASN A 1 118 ? -1.939 17.124 26.438 1.00 91.75 118 ASN A CA 1
ATOM 904 C C . ASN A 1 118 ? -3.135 16.186 26.263 1.00 91.75 118 ASN A C 1
ATOM 906 O O . ASN A 1 118 ? -3.018 14.963 26.359 1.00 91.75 118 ASN A O 1
ATOM 910 N N . ARG A 1 119 ? -4.306 16.759 25.969 1.00 92.50 119 ARG A N 1
ATOM 911 C CA . ARG A 1 119 ? -5.469 15.957 25.579 1.00 92.50 119 ARG A CA 1
ATOM 912 C C . ARG A 1 119 ? -5.243 15.405 24.175 1.00 92.50 119 ARG A C 1
ATOM 914 O O . ARG A 1 119 ? -4.574 16.027 23.355 1.00 92.50 119 ARG A O 1
ATOM 921 N N . LEU A 1 120 ? -5.874 14.270 23.872 1.00 86.19 120 LEU A N 1
ATOM 922 C CA . LEU A 1 120 ? -5.808 13.651 22.542 1.00 86.19 120 LEU A CA 1
ATOM 923 C C . LEU A 1 120 ? -6.157 14.645 21.421 1.00 86.19 120 LEU A C 1
ATOM 925 O O . LEU A 1 120 ? -5.470 14.671 20.408 1.00 86.19 120 LEU A O 1
ATOM 929 N N . GLY A 1 121 ? -7.171 15.493 21.625 1.00 89.81 121 GLY A N 1
ATOM 930 C CA . GLY A 1 121 ? -7.567 16.512 20.647 1.00 89.81 121 GLY A CA 1
ATOM 931 C C . GLY A 1 121 ? -6.470 17.538 20.344 1.00 89.81 121 GLY A C 1
ATOM 932 O O . GLY A 1 121 ? -6.227 17.830 19.180 1.00 89.81 121 GLY A O 1
ATOM 933 N N . ASP A 1 122 ? -5.751 18.016 21.362 1.00 89.12 122 ASP A N 1
ATOM 934 C CA . ASP A 1 122 ? -4.688 19.018 21.184 1.00 89.12 122 ASP A CA 1
ATOM 935 C C . ASP A 1 122 ? -3.501 18.442 20.399 1.00 89.12 122 ASP A C 1
ATOM 937 O O . ASP A 1 122 ? -2.864 19.135 19.611 1.00 89.12 122 ASP A O 1
ATOM 941 N N . ILE A 1 123 ? -3.218 17.151 20.595 1.00 85.56 123 ILE A N 1
ATOM 942 C CA . ILE A 1 123 ? -2.158 16.432 19.876 1.00 85.56 123 ILE A CA 1
ATOM 943 C C . ILE A 1 123 ? -2.549 16.227 18.417 1.00 85.56 123 ILE A C 1
ATOM 945 O O . ILE A 1 123 ? -1.709 16.394 17.538 1.00 85.56 123 ILE A O 1
ATOM 949 N N . TRP A 1 124 ? -3.816 15.904 18.151 1.00 84.88 124 TRP A N 1
ATOM 950 C CA . TRP A 1 124 ? -4.346 15.834 16.790 1.00 84.88 124 TRP A CA 1
ATOM 951 C C . TRP A 1 124 ? -4.260 17.187 16.082 1.00 84.88 124 TRP A C 1
ATOM 953 O O . TRP A 1 124 ? -3.750 17.259 14.966 1.00 84.88 124 TRP A O 1
ATOM 963 N N . ASP A 1 125 ? -4.675 18.267 16.743 1.00 88.19 125 ASP A N 1
ATOM 964 C CA . ASP A 1 125 ? -4.555 19.622 16.201 1.00 88.19 125 ASP A CA 1
ATOM 965 C C . ASP A 1 125 ? -3.094 20.012 15.952 1.00 88.19 125 ASP A C 1
ATOM 967 O O . ASP A 1 125 ? -2.777 20.628 14.932 1.00 88.19 125 ASP A O 1
ATOM 971 N N . LEU A 1 126 ? -2.185 19.640 16.856 1.00 83.50 126 LEU A N 1
ATOM 972 C CA . LEU A 1 126 ? -0.753 19.857 16.682 1.00 83.50 126 LEU A CA 1
ATOM 973 C C . LEU A 1 126 ? -0.217 19.068 15.483 1.00 83.50 126 LEU A C 1
ATOM 975 O O . LEU A 1 126 ? 0.510 19.633 14.669 1.00 83.50 126 LEU A O 1
ATOM 979 N N . ALA A 1 127 ? -0.598 17.800 15.337 1.00 82.75 127 ALA A N 1
ATOM 980 C CA . ALA A 1 127 ? -0.192 16.957 14.215 1.00 82.75 127 ALA A CA 1
ATOM 981 C C . ALA A 1 127 ? -0.695 17.500 12.869 1.00 82.75 127 ALA A C 1
ATOM 983 O O . ALA A 1 127 ? 0.023 17.441 11.881 1.00 82.75 127 ALA A O 1
ATOM 984 N N . LEU A 1 128 ? -1.895 18.085 12.826 1.00 85.44 128 LEU A N 1
ATOM 985 C CA . LEU A 1 128 ? -2.435 18.704 11.610 1.00 85.44 128 LEU A CA 1
ATOM 986 C C . LEU A 1 128 ? -1.773 20.048 11.269 1.00 85.44 128 LEU A C 1
ATOM 988 O O . LEU A 1 128 ? -1.749 20.446 10.106 1.00 85.44 128 LEU A O 1
ATOM 992 N N . ARG A 1 129 ? -1.266 20.772 12.273 1.00 88.06 129 ARG A N 1
ATOM 993 C CA . ARG A 1 129 ? -0.629 22.091 12.096 1.00 88.06 129 ARG A CA 1
ATOM 994 C C . ARG A 1 129 ? 0.875 22.018 11.877 1.00 88.06 129 ARG A C 1
ATOM 996 O O . ARG A 1 129 ? 1.467 23.008 11.454 1.00 88.06 129 ARG A O 1
ATOM 1003 N N . THR A 1 130 ? 1.499 20.899 12.220 1.00 80.62 130 THR A N 1
ATOM 1004 C CA . THR A 1 130 ? 2.949 20.735 12.164 1.00 80.62 130 THR A CA 1
ATOM 1005 C C . THR A 1 130 ? 3.321 19.725 11.086 1.00 80.62 130 THR A C 1
ATOM 1007 O O . THR A 1 130 ? 2.737 18.655 11.006 1.00 80.62 130 THR A O 1
ATOM 1010 N N . ASP A 1 131 ? 4.331 20.034 10.272 1.00 77.81 131 ASP A N 1
ATOM 1011 C CA . ASP A 1 131 ? 4.904 19.085 9.299 1.00 77.81 131 ASP A CA 1
ATOM 1012 C C . ASP A 1 131 ? 5.958 18.182 9.973 1.00 77.81 131 ASP A C 1
ATOM 1014 O O . ASP A 1 131 ? 7.027 17.885 9.433 1.00 77.81 131 ASP A O 1
ATOM 1018 N N . VAL A 1 132 ? 5.715 17.815 11.238 1.00 74.31 132 VAL A N 1
ATOM 1019 C CA . VAL A 1 132 ? 6.661 17.014 12.016 1.00 74.31 132 VAL A CA 1
ATOM 1020 C C . VAL A 1 132 ? 6.548 15.572 11.552 1.00 74.31 132 VAL A C 1
ATOM 1022 O O . VAL A 1 132 ? 5.625 14.840 11.906 1.00 74.31 132 VAL A O 1
ATOM 1025 N N . ARG A 1 133 ? 7.531 15.148 10.761 1.00 77.56 133 ARG A N 1
ATOM 1026 C CA . ARG A 1 133 ? 7.691 13.744 10.387 1.00 77.56 133 ARG A CA 1
ATOM 1027 C C . ARG A 1 133 ? 8.243 12.969 11.565 1.00 77.56 133 ARG A C 1
ATOM 1029 O O . ARG A 1 133 ? 9.287 13.336 12.107 1.00 77.56 133 ARG A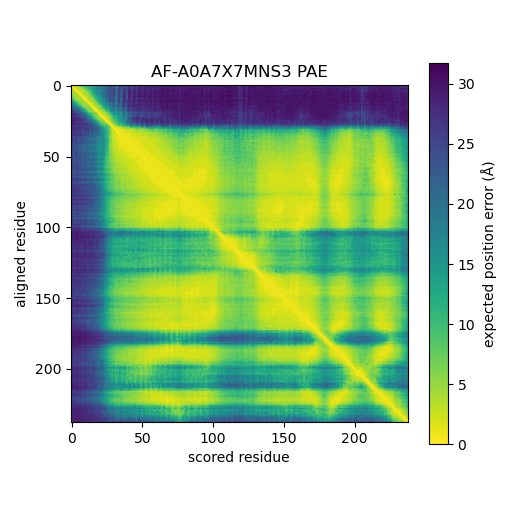 O 1
ATOM 1036 N N . SER A 1 134 ? 7.579 11.868 11.905 1.00 79.06 134 SER A N 1
ATOM 1037 C CA . SER A 1 134 ? 8.089 10.950 12.919 1.00 79.06 134 SER A CA 1
ATOM 1038 C C . SER A 1 134 ? 9.507 10.475 12.547 1.00 79.06 134 SER A C 1
ATOM 1040 O O . SER A 1 134 ? 9.795 10.306 11.355 1.00 79.06 134 SER A O 1
ATOM 1042 N N . PRO A 1 135 ? 10.395 10.215 13.523 1.00 82.12 135 PRO A N 1
ATOM 1043 C CA . PRO A 1 135 ? 11.712 9.638 13.247 1.00 82.12 135 PRO A CA 1
ATOM 1044 C C . PRO A 1 135 ? 11.621 8.343 12.427 1.00 82.12 135 PRO A C 1
ATOM 1046 O O . PRO A 1 135 ? 12.429 8.109 11.532 1.00 82.12 135 PRO A O 1
ATOM 1049 N N . ALA A 1 136 ? 10.580 7.540 12.668 1.00 83.69 136 ALA A N 1
ATOM 1050 C CA . ALA A 1 136 ? 10.285 6.343 11.891 1.00 83.69 136 ALA A CA 1
ATOM 1051 C C . ALA A 1 136 ? 10.050 6.655 10.403 1.00 83.69 136 ALA A C 1
ATOM 1053 O O . ALA A 1 136 ? 10.592 5.951 9.555 1.00 83.69 136 ALA A O 1
ATOM 1054 N N . THR A 1 137 ? 9.290 7.702 10.078 1.00 85.56 137 THR A N 1
ATOM 1055 C CA . THR A 1 137 ? 9.053 8.142 8.693 1.00 85.56 137 THR A CA 1
ATOM 1056 C C . THR A 1 137 ? 10.324 8.704 8.053 1.00 85.56 137 THR A C 1
ATOM 1058 O O . THR A 1 137 ? 10.558 8.506 6.867 1.00 85.56 137 THR A O 1
ATOM 1061 N N . GLN A 1 138 ? 11.173 9.398 8.815 1.00 88.00 138 GLN A N 1
ATOM 1062 C CA . GLN A 1 138 ? 12.443 9.914 8.289 1.00 88.00 138 GLN A CA 1
ATOM 1063 C C . GLN A 1 138 ? 13.410 8.781 7.929 1.00 88.00 138 GLN A C 1
ATOM 1065 O O . GLN A 1 138 ? 14.019 8.822 6.863 1.00 88.00 138 GLN A O 1
ATOM 1070 N N . LEU A 1 139 ? 13.506 7.758 8.786 1.00 89.88 139 LEU A N 1
ATOM 1071 C CA . LEU A 1 139 ? 14.294 6.555 8.509 1.00 89.88 139 LEU A CA 1
ATOM 1072 C C . LEU A 1 139 ? 13.797 5.842 7.252 1.00 89.88 139 LEU A C 1
ATOM 1074 O O . LEU A 1 139 ? 14.596 5.501 6.391 1.00 89.88 139 LEU A O 1
ATOM 1078 N N . GLU A 1 140 ? 12.485 5.670 7.125 1.00 91.31 140 GLU A N 1
ATOM 1079 C CA . GLU A 1 140 ? 11.857 5.076 5.944 1.00 91.31 140 GLU A CA 1
ATOM 1080 C C . GLU A 1 140 ? 12.183 5.846 4.665 1.00 91.31 140 GLU A C 1
ATOM 1082 O O . GLU A 1 140 ? 12.713 5.265 3.723 1.00 91.31 140 GLU A O 1
ATOM 1087 N N . VAL A 1 141 ? 11.960 7.164 4.650 1.00 92.25 141 VAL A N 1
ATOM 1088 C CA . VAL A 1 141 ? 12.274 8.008 3.488 1.00 92.25 141 VAL A CA 1
ATOM 1089 C C . VAL A 1 141 ? 13.765 7.956 3.146 1.00 92.25 141 VAL A C 1
ATOM 1091 O O . VAL A 1 141 ? 14.117 7.964 1.969 1.00 92.25 141 VAL A O 1
ATOM 1094 N N . GLY A 1 142 ? 14.637 7.858 4.153 1.00 93.88 142 GLY A N 1
ATOM 1095 C CA . GLY A 1 142 ? 16.078 7.699 3.964 1.00 93.88 142 GLY A CA 1
ATOM 1096 C C . GLY A 1 142 ? 16.491 6.360 3.346 1.00 93.88 142 GLY A C 1
ATOM 1097 O O . GLY A 1 142 ? 17.527 6.311 2.696 1.00 93.88 142 GLY A O 1
ATOM 1098 N N . ARG A 1 143 ? 15.690 5.295 3.503 1.00 95.38 143 ARG A N 1
ATOM 1099 C CA . ARG A 1 143 ? 15.952 3.961 2.928 1.00 95.38 143 ARG A CA 1
ATOM 1100 C C . ARG A 1 143 ? 15.417 3.783 1.515 1.00 95.38 143 ARG A C 1
ATOM 1102 O O . ARG A 1 143 ? 15.882 2.891 0.817 1.00 95.38 143 ARG A O 1
ATOM 1109 N N . ILE A 1 144 ? 14.466 4.612 1.081 1.00 96.50 144 ILE A N 1
ATOM 1110 C CA . ILE A 1 144 ? 13.870 4.499 -0.259 1.00 96.50 144 ILE A CA 1
ATOM 1111 C C . ILE A 1 144 ? 14.935 4.537 -1.373 1.00 96.50 144 ILE A C 1
ATOM 1113 O O . ILE A 1 144 ? 14.849 3.695 -2.261 1.00 96.50 144 ILE A O 1
ATOM 1117 N N . PRO A 1 145 ? 15.936 5.444 -1.370 1.00 97.50 145 PRO A N 1
ATOM 1118 C CA . PRO A 1 145 ? 16.979 5.436 -2.395 1.00 97.50 145 PRO A CA 1
ATOM 1119 C C . PRO A 1 145 ? 17.788 4.135 -2.414 1.00 97.50 145 PRO A C 1
ATOM 1121 O O . PRO A 1 145 ? 17.911 3.539 -3.477 1.00 97.50 145 PRO A O 1
ATOM 1124 N N . ASP A 1 146 ? 18.250 3.658 -1.252 1.00 97.56 146 ASP A N 1
ATOM 1125 C CA . ASP A 1 146 ? 18.993 2.394 -1.135 1.00 97.56 146 ASP A CA 1
ATOM 1126 C C . ASP A 1 146 ? 18.146 1.211 -1.636 1.00 97.56 146 ASP A C 1
ATOM 1128 O O . ASP A 1 146 ? 18.622 0.345 -2.367 1.00 97.56 146 ASP A O 1
ATOM 1132 N N . TYR A 1 147 ? 16.858 1.188 -1.275 1.00 97.62 147 TYR A N 1
ATOM 1133 C CA . TYR A 1 147 ? 15.908 0.182 -1.745 1.00 97.62 147 TYR A CA 1
ATOM 1134 C C . TYR A 1 147 ? 15.771 0.224 -3.271 1.00 97.62 147 TYR A C 1
ATOM 1136 O O . TYR A 1 147 ? 15.828 -0.809 -3.936 1.00 97.62 147 TYR A O 1
ATOM 1144 N N . MET A 1 148 ? 15.634 1.419 -3.850 1.00 97.50 148 MET A N 1
ATOM 1145 C CA . MET A 1 148 ? 15.547 1.602 -5.298 1.00 97.50 148 MET A CA 1
ATOM 1146 C C . MET A 1 148 ? 16.840 1.204 -6.017 1.00 97.50 148 MET A C 1
ATOM 1148 O O . MET A 1 148 ? 16.754 0.727 -7.147 1.00 97.50 148 MET A O 1
ATOM 1152 N N . ASP A 1 149 ? 18.000 1.320 -5.373 1.00 97.44 149 ASP A N 1
ATOM 1153 C CA . ASP A 1 149 ? 19.306 0.931 -5.924 1.00 97.44 149 ASP A CA 1
ATOM 1154 C C . ASP A 1 149 ? 19.607 -0.574 -5.784 1.00 97.44 149 ASP A C 1
ATOM 1156 O O . ASP A 1 149 ? 20.506 -1.095 -6.430 1.00 97.44 149 ASP A O 1
ATOM 1160 N N . SER A 1 150 ? 18.828 -1.313 -4.985 1.00 97.12 150 SER A N 1
ATOM 1161 C CA . SER A 1 150 ? 19.069 -2.741 -4.738 1.00 97.12 150 SER A CA 1
ATOM 1162 C C . SER A 1 150 ? 19.011 -3.618 -6.004 1.00 97.12 150 SER A C 1
ATOM 1164 O O . SER A 1 150 ? 18.069 -3.552 -6.805 1.00 97.12 150 SER A O 1
ATOM 1166 N N . ASP A 1 151 ? 19.988 -4.514 -6.152 1.00 96.06 151 ASP A N 1
ATOM 1167 C CA . ASP A 1 151 ? 20.101 -5.400 -7.320 1.00 96.06 151 ASP A CA 1
ATOM 1168 C C . ASP A 1 151 ? 19.103 -6.567 -7.314 1.00 96.06 151 ASP A C 1
ATOM 1170 O O . ASP A 1 151 ? 18.762 -7.106 -8.366 1.00 96.06 151 ASP A O 1
ATOM 1174 N N . ASN A 1 152 ? 18.652 -6.993 -6.132 1.00 94.62 152 ASN A N 1
ATOM 1175 C CA . ASN A 1 152 ? 17.824 -8.184 -5.949 1.00 94.62 152 ASN A CA 1
ATOM 1176 C C . ASN A 1 152 ? 16.839 -8.028 -4.782 1.00 94.62 152 ASN A C 1
ATOM 1178 O O . ASN A 1 152 ? 17.048 -7.200 -3.895 1.00 94.62 152 ASN A O 1
ATOM 1182 N N . ASP A 1 153 ? 15.803 -8.868 -4.786 1.00 92.75 153 ASP A N 1
ATOM 1183 C CA . ASP A 1 153 ? 14.698 -8.841 -3.817 1.00 92.75 153 ASP A CA 1
ATOM 1184 C C . ASP A 1 153 ? 15.184 -9.053 -2.380 1.00 92.75 153 ASP A C 1
ATOM 1186 O O . ASP A 1 153 ? 14.896 -8.240 -1.510 1.00 92.75 153 ASP A O 1
ATOM 1190 N N . ALA A 1 154 ? 16.060 -10.038 -2.154 1.00 93.88 154 ALA A N 1
ATOM 1191 C CA . ALA A 1 154 ? 16.592 -10.322 -0.820 1.00 93.88 154 ALA A CA 1
ATOM 1192 C C . ALA A 1 154 ? 17.282 -9.098 -0.192 1.00 93.88 154 ALA A C 1
ATOM 1194 O O . ALA A 1 154 ? 17.089 -8.796 0.980 1.00 93.88 154 ALA A O 1
ATOM 1195 N N . THR A 1 155 ? 18.077 -8.359 -0.969 1.00 95.75 155 THR A N 1
ATOM 1196 C CA . THR A 1 155 ? 18.733 -7.131 -0.487 1.00 95.75 155 THR A CA 1
ATOM 1197 C C . THR A 1 155 ? 17.716 -6.016 -0.253 1.00 95.75 155 THR A C 1
ATOM 1199 O O . THR A 1 155 ? 17.853 -5.255 0.702 1.00 95.75 155 THR A O 1
ATOM 1202 N N . ALA A 1 156 ? 16.699 -5.924 -1.109 1.00 95.62 156 ALA A N 1
ATOM 1203 C CA . ALA A 1 156 ? 15.635 -4.936 -1.010 1.00 95.62 156 ALA A CA 1
ATOM 1204 C C . ALA A 1 156 ? 14.796 -5.127 0.266 1.00 95.62 156 ALA A C 1
ATOM 1206 O O . ALA A 1 156 ? 14.595 -4.163 1.003 1.00 95.62 156 ALA A O 1
ATOM 1207 N N . GLU A 1 157 ? 14.396 -6.362 0.574 1.00 94.62 157 GLU A N 1
ATOM 1208 C CA . GLU A 1 157 ? 13.646 -6.727 1.786 1.00 94.62 157 GLU A CA 1
ATOM 1209 C C . GLU A 1 157 ? 14.407 -6.356 3.069 1.00 94.62 157 GLU A C 1
ATOM 1211 O O . GLU A 1 157 ? 13.830 -5.825 4.016 1.00 94.62 157 GLU A O 1
ATOM 1216 N N . TYR A 1 158 ? 15.735 -6.529 3.101 1.00 95.25 158 TYR A N 1
ATOM 1217 C CA . TYR A 1 158 ? 16.547 -6.099 4.250 1.00 95.25 158 TYR A CA 1
ATOM 1218 C C . TYR A 1 158 ? 16.624 -4.576 4.431 1.00 95.25 158 TYR A C 1
ATOM 1220 O O . TYR A 1 158 ? 17.010 -4.104 5.506 1.00 95.25 158 TYR A O 1
ATOM 1228 N N . LEU A 1 159 ? 16.295 -3.794 3.402 1.00 96.50 159 LEU A N 1
ATOM 1229 C CA . LEU A 1 159 ? 16.305 -2.332 3.461 1.00 96.50 159 LEU A CA 1
ATOM 1230 C C . LEU A 1 159 ? 14.942 -1.775 3.860 1.00 96.50 159 LEU A C 1
ATOM 1232 O O . LEU A 1 159 ? 14.870 -0.842 4.669 1.00 96.50 159 LEU A O 1
ATOM 1236 N N . LEU A 1 160 ? 13.880 -2.327 3.280 1.00 96.38 160 LEU A N 1
ATOM 1237 C CA . LEU A 1 160 ? 12.512 -1.897 3.493 1.00 96.38 160 LEU A CA 1
ATOM 1238 C C . LEU A 1 160 ? 11.584 -3.090 3.264 1.00 96.38 160 LEU A C 1
ATOM 1240 O O . LEU A 1 160 ? 11.718 -3.769 2.252 1.00 96.38 160 LEU A O 1
ATOM 1244 N N . ASP A 1 161 ? 10.652 -3.321 4.184 1.00 96.12 161 ASP A N 1
ATOM 1245 C CA . ASP A 1 161 ? 9.682 -4.410 4.065 1.00 96.12 161 ASP A CA 1
ATOM 1246 C C . ASP A 1 161 ? 8.365 -4.065 4.772 1.00 96.12 161 ASP A C 1
ATOM 1248 O O . ASP A 1 161 ? 8.355 -3.423 5.834 1.00 96.12 161 ASP A O 1
ATOM 1252 N N . TYR A 1 162 ? 7.253 -4.487 4.173 1.00 96.31 162 TYR A N 1
ATOM 1253 C CA . TYR A 1 162 ? 5.891 -4.231 4.622 1.00 96.31 162 TYR A CA 1
ATOM 1254 C C . TYR A 1 162 ? 5.020 -5.472 4.500 1.00 96.31 162 TYR A C 1
ATOM 1256 O O . TYR A 1 162 ? 5.077 -6.213 3.528 1.00 96.31 162 TYR A O 1
ATOM 1264 N N . GLU A 1 163 ? 4.105 -5.597 5.453 1.00 95.00 163 GLU A N 1
ATOM 1265 C CA . GLU A 1 163 ? 3.188 -6.725 5.605 1.00 95.00 163 GLU A CA 1
ATOM 1266 C C . GLU A 1 163 ? 2.431 -7.134 4.331 1.00 95.00 163 GLU A C 1
ATOM 1268 O O . GLU A 1 163 ? 2.220 -8.320 4.108 1.00 95.00 163 GLU A O 1
ATOM 1273 N N . LEU A 1 164 ? 2.013 -6.178 3.495 1.00 95.06 164 LEU A N 1
ATOM 1274 C CA . LEU A 1 164 ? 1.202 -6.453 2.302 1.00 95.06 164 LEU A CA 1
ATOM 1275 C C . LEU A 1 164 ? 1.976 -6.328 0.983 1.00 95.06 164 LEU A C 1
ATOM 1277 O O . LEU A 1 164 ? 1.348 -6.229 -0.077 1.00 95.06 164 LEU A O 1
ATOM 1281 N N . TRP A 1 165 ? 3.309 -6.289 1.007 1.00 95.31 165 TRP A N 1
ATOM 1282 C CA . TRP A 1 165 ? 4.099 -6.243 -0.228 1.00 95.31 165 TRP A CA 1
ATOM 1283 C C . TRP A 1 165 ? 4.094 -7.565 -0.986 1.00 95.31 165 TRP A C 1
ATOM 1285 O O . TRP A 1 165 ? 3.906 -7.538 -2.198 1.00 95.31 165 TRP A O 1
ATOM 1295 N N . ASP A 1 166 ? 4.138 -8.700 -0.293 1.00 94.38 166 ASP A N 1
ATOM 1296 C CA . ASP A 1 166 ? 4.009 -10.024 -0.923 1.00 94.38 166 ASP A CA 1
ATOM 1297 C C . ASP A 1 166 ? 2.629 -10.244 -1.559 1.00 94.38 166 ASP A C 1
ATOM 1299 O O . ASP A 1 166 ? 2.453 -11.025 -2.496 1.00 94.38 166 ASP A O 1
ATOM 1303 N N . ALA A 1 167 ? 1.622 -9.523 -1.060 1.00 94.00 167 ALA A N 1
ATOM 1304 C CA . ALA A 1 167 ? 0.273 -9.523 -1.606 1.00 94.00 167 ALA A CA 1
ATOM 1305 C C . ALA A 1 167 ? 0.115 -8.600 -2.828 1.00 94.00 167 ALA A C 1
ATOM 1307 O O . ALA A 1 167 ? -0.950 -8.616 -3.456 1.00 94.00 167 ALA A O 1
ATOM 1308 N N . LEU A 1 168 ? 1.126 -7.782 -3.152 1.00 95.88 168 LEU A N 1
ATOM 1309 C CA . LEU A 1 168 ? 1.138 -6.882 -4.300 1.00 95.88 168 LEU A CA 1
ATOM 1310 C C . LEU A 1 168 ? 1.695 -7.607 -5.529 1.00 95.88 168 LEU A C 1
ATOM 1312 O O . LEU A 1 168 ? 2.816 -8.095 -5.540 1.00 95.88 168 LEU A O 1
ATOM 1316 N N . SER A 1 169 ? 0.925 -7.609 -6.608 1.00 96.56 169 SER A N 1
ATOM 1317 C CA . SER A 1 169 ? 1.346 -8.120 -7.911 1.00 96.56 169 SER A CA 1
ATOM 1318 C C . SER A 1 169 ? 1.290 -7.011 -8.950 1.00 96.56 169 SER A C 1
ATOM 1320 O O . SER A 1 169 ? 0.355 -6.203 -8.963 1.00 96.56 169 SER A O 1
ATOM 1322 N N . VAL A 1 170 ? 2.303 -6.984 -9.812 1.00 96.75 170 VAL A N 1
ATOM 1323 C CA . VAL A 1 170 ? 2.420 -6.056 -10.936 1.00 96.75 170 VAL A CA 1
ATOM 1324 C C . VAL A 1 170 ? 2.405 -6.874 -12.216 1.00 96.75 170 VAL A C 1
ATOM 1326 O O . VAL A 1 170 ? 3.266 -7.723 -12.427 1.00 96.75 170 VAL A O 1
ATOM 1329 N N . ASP A 1 171 ? 1.421 -6.608 -13.062 1.00 96.44 171 ASP A N 1
ATOM 1330 C CA . ASP A 1 171 ? 1.279 -7.223 -14.373 1.00 96.44 171 ASP A CA 1
ATOM 1331 C C . ASP A 1 171 ? 1.385 -6.139 -15.447 1.00 96.44 171 ASP A C 1
ATOM 1333 O O . ASP A 1 171 ? 0.819 -5.049 -15.312 1.00 96.44 171 ASP A O 1
ATOM 1337 N N . ILE A 1 172 ? 2.175 -6.412 -16.478 1.00 94.56 172 ILE A N 1
ATOM 1338 C CA . ILE A 1 172 ? 2.543 -5.444 -17.507 1.00 94.56 172 ILE A CA 1
ATOM 1339 C C . ILE A 1 172 ? 2.072 -6.000 -18.842 1.00 94.56 172 ILE A C 1
ATOM 1341 O O . ILE A 1 172 ? 2.619 -6.971 -19.359 1.00 94.56 172 ILE A O 1
ATOM 1345 N N . GLU A 1 173 ? 1.075 -5.341 -19.414 1.00 92.44 173 GLU A N 1
ATOM 1346 C CA . GLU A 1 173 ? 0.561 -5.631 -20.741 1.00 92.44 173 GLU A CA 1
ATOM 1347 C C . GLU A 1 173 ? 1.187 -4.641 -21.725 1.00 92.44 173 GLU A C 1
ATOM 1349 O O . GLU A 1 173 ? 0.848 -3.456 -21.760 1.00 92.44 173 GLU A O 1
ATOM 1354 N N . GLU A 1 174 ? 2.135 -5.133 -22.518 1.00 86.12 174 GLU A N 1
ATOM 1355 C CA . GLU A 1 174 ? 2.761 -4.371 -23.592 1.00 86.12 174 GLU A CA 1
ATOM 1356 C C . GLU A 1 174 ? 2.422 -5.037 -24.932 1.00 86.12 174 GLU A C 1
ATOM 1358 O O . GLU A 1 174 ? 2.854 -6.167 -25.187 1.00 86.12 174 GLU A O 1
ATOM 1363 N N . PRO A 1 175 ? 1.617 -4.394 -25.795 1.00 78.88 175 PRO A N 1
ATOM 1364 C CA . PRO A 1 175 ? 1.355 -4.925 -27.118 1.00 78.88 175 PRO A CA 1
ATOM 1365 C C . PRO A 1 175 ? 2.666 -4.935 -27.909 1.00 78.88 175 PRO A C 1
ATOM 1367 O O . PRO A 1 175 ? 3.350 -3.918 -28.001 1.00 78.88 175 PRO A O 1
ATOM 1370 N N . MET A 1 176 ? 3.010 -6.084 -28.498 1.00 68.31 176 MET A N 1
ATOM 1371 C CA . MET A 1 176 ? 4.105 -6.162 -29.467 1.00 68.31 176 MET A CA 1
ATOM 1372 C C . MET A 1 176 ? 3.781 -5.252 -30.652 1.00 68.31 176 MET A C 1
ATOM 1374 O O . MET A 1 176 ? 2.962 -5.611 -31.501 1.00 68.31 176 MET A O 1
ATOM 1378 N N . ASP A 1 177 ? 4.439 -4.097 -30.735 1.00 67.50 177 ASP A N 1
ATOM 1379 C CA . ASP A 1 177 ? 4.470 -3.334 -31.975 1.00 67.50 177 ASP A CA 1
ATOM 1380 C C . ASP A 1 177 ? 5.500 -3.973 -32.915 1.00 67.50 177 ASP A C 1
ATOM 1382 O O . ASP A 1 177 ? 6.699 -3.717 -32.845 1.00 67.50 177 ASP A O 1
ATOM 1386 N N . VAL A 1 178 ? 5.016 -4.857 -33.787 1.00 63.09 178 VAL A N 1
ATOM 1387 C CA . VAL A 1 178 ? 5.827 -5.507 -34.830 1.00 63.09 178 VAL A CA 1
ATOM 1388 C C . VAL A 1 178 ? 6.205 -4.508 -35.940 1.00 63.09 178 VAL A C 1
ATOM 1390 O O . VAL A 1 178 ? 7.086 -4.792 -36.748 1.00 63.09 178 VAL A O 1
ATOM 1393 N N . GLY A 1 179 ? 5.543 -3.346 -36.001 1.00 66.50 179 GLY A N 1
ATOM 1394 C CA . GLY A 1 179 ? 5.717 -2.351 -37.057 1.00 66.50 179 GLY A CA 1
ATOM 1395 C C . GLY A 1 179 ? 6.624 -1.174 -36.699 1.00 66.50 179 GLY A C 1
ATOM 1396 O O . GLY A 1 179 ? 7.113 -0.529 -37.621 1.00 66.50 179 GLY A O 1
ATOM 1397 N N . GLY A 1 180 ? 6.835 -0.874 -35.412 1.00 64.00 180 GLY A N 1
ATOM 1398 C CA . GLY A 1 180 ? 7.652 0.253 -34.928 1.00 64.00 180 GLY A CA 1
ATOM 1399 C C . GLY A 1 180 ? 7.124 1.645 -35.309 1.00 64.00 180 GLY A C 1
ATOM 1400 O O . GLY A 1 180 ? 7.814 2.643 -35.128 1.00 64.00 180 GLY A O 1
ATOM 1401 N N . LEU A 1 181 ? 5.919 1.727 -35.882 1.00 65.25 181 LEU A N 1
ATOM 1402 C CA . LEU A 1 181 ? 5.367 2.946 -36.486 1.00 65.25 181 LEU A CA 1
ATOM 1403 C C . LEU A 1 181 ? 4.299 3.615 -35.615 1.00 65.25 181 LEU A C 1
ATOM 1405 O O . LEU A 1 181 ? 3.899 4.742 -35.909 1.00 65.25 181 LEU A O 1
ATOM 1409 N N . THR A 1 182 ? 3.824 2.952 -34.558 1.00 66.12 182 THR A N 1
ATOM 1410 C CA . THR A 1 182 ? 2.800 3.501 -33.662 1.00 66.12 182 THR A CA 1
ATOM 1411 C C . THR A 1 182 ? 3.189 3.259 -32.212 1.00 66.12 182 THR A C 1
ATOM 1413 O O . THR A 1 182 ? 3.309 2.097 -31.834 1.00 66.12 182 THR A O 1
ATOM 1416 N N . PRO A 1 183 ? 3.338 4.303 -31.374 1.00 70.94 183 PRO A N 1
ATOM 1417 C CA . PRO A 1 183 ? 3.633 4.101 -29.961 1.00 70.94 183 PRO A CA 1
ATOM 1418 C C . PRO A 1 183 ? 2.574 3.180 -29.347 1.00 70.94 183 PRO A C 1
ATOM 1420 O O . PRO A 1 183 ? 1.381 3.493 -29.337 1.00 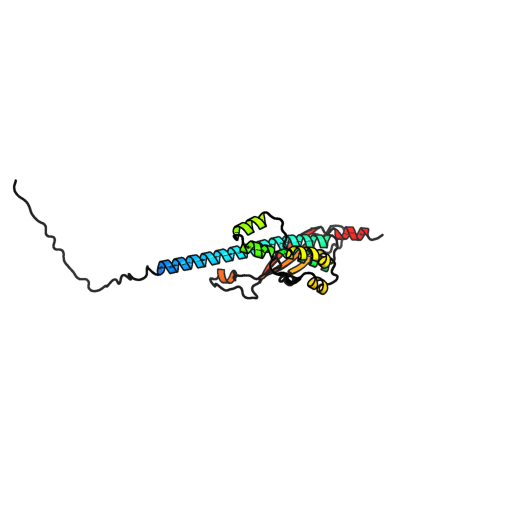70.94 183 PRO A O 1
ATOM 1423 N N . GLY A 1 184 ? 3.014 2.004 -28.894 1.00 82.06 184 GLY A N 1
ATOM 1424 C CA . GLY A 1 184 ? 2.141 1.024 -28.264 1.00 82.06 184 GLY A CA 1
ATOM 1425 C C . GLY A 1 184 ? 1.560 1.588 -26.970 1.00 82.06 184 GLY A C 1
ATOM 1426 O O . GLY A 1 184 ? 2.241 2.305 -26.237 1.00 82.06 184 GLY A O 1
ATOM 1427 N N . ILE A 1 185 ? 0.300 1.274 -26.673 1.00 89.94 185 ILE A N 1
ATOM 1428 C CA . ILE A 1 185 ? -0.287 1.602 -25.370 1.00 89.94 185 ILE A CA 1
ATOM 1429 C C . ILE A 1 185 ? 0.206 0.557 -24.376 1.00 89.94 185 ILE A C 1
ATOM 1431 O O . ILE A 1 185 ? -0.144 -0.612 -24.481 1.00 89.94 185 ILE A O 1
ATOM 1435 N N . LEU A 1 186 ? 1.014 0.990 -23.417 1.00 91.75 186 LEU A N 1
ATOM 1436 C CA . LEU A 1 186 ? 1.471 0.182 -22.302 1.00 91.75 186 LEU A CA 1
ATOM 1437 C C . LEU A 1 186 ? 0.442 0.263 -21.175 1.00 91.75 186 LEU A C 1
ATOM 1439 O O . LEU A 1 186 ? 0.153 1.358 -20.684 1.00 91.75 186 LEU A O 1
ATOM 1443 N N . THR A 1 187 ? -0.049 -0.881 -20.713 1.00 95.00 187 THR A N 1
ATOM 1444 C CA . THR A 1 187 ? -0.953 -0.962 -19.564 1.00 95.00 187 THR A CA 1
ATOM 1445 C C . THR A 1 187 ? -0.263 -1.680 -18.412 1.00 95.00 187 THR A C 1
ATOM 1447 O O . THR A 1 187 ? 0.272 -2.772 -18.567 1.00 95.00 187 THR A O 1
ATOM 1450 N N . VAL A 1 188 ? -0.275 -1.065 -17.231 1.00 96.31 188 VAL A N 1
ATOM 1451 C CA . VAL A 1 188 ? 0.216 -1.686 -15.999 1.00 96.31 188 VAL A CA 1
ATOM 1452 C C . VAL A 1 188 ? -0.955 -1.907 -15.058 1.00 96.31 188 VAL A C 1
ATOM 1454 O O . VAL A 1 188 ? -1.654 -0.958 -14.697 1.00 96.31 188 VAL A O 1
ATOM 1457 N N . ASN A 1 189 ? -1.147 -3.158 -14.655 1.00 97.06 189 ASN A N 1
ATOM 1458 C CA . ASN A 1 189 ? -2.155 -3.606 -13.711 1.00 97.06 189 ASN A CA 1
ATOM 1459 C C . ASN A 1 189 ? -1.482 -3.904 -12.364 1.00 97.06 189 ASN A C 1
ATOM 1461 O O . ASN A 1 189 ? -0.585 -4.738 -12.283 1.00 97.06 189 ASN A O 1
ATOM 1465 N N . LEU A 1 190 ? -1.933 -3.257 -11.292 1.00 96.75 190 LEU A N 1
ATOM 1466 C CA . LEU A 1 190 ? -1.573 -3.619 -9.923 1.00 96.75 190 LEU A CA 1
ATOM 1467 C C . LEU A 1 190 ? -2.745 -4.322 -9.263 1.00 96.75 190 LEU A C 1
ATOM 1469 O O . LEU A 1 190 ? -3.889 -3.870 -9.364 1.00 96.75 190 LEU A O 1
ATOM 1473 N N . ARG A 1 191 ? -2.452 -5.392 -8.530 1.00 96.44 191 ARG A N 1
ATOM 1474 C CA . ARG A 1 191 ? -3.419 -6.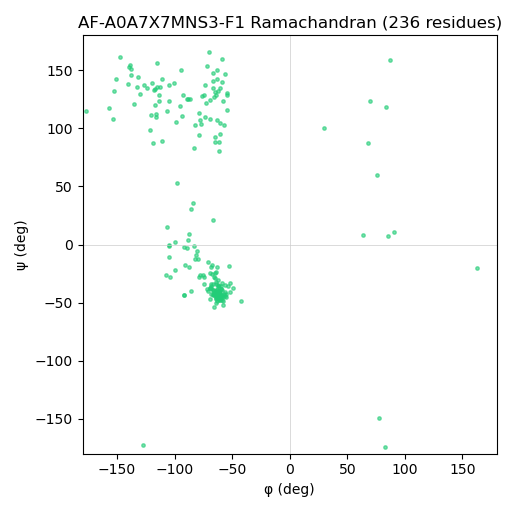035 -7.640 1.00 96.44 191 ARG A CA 1
ATOM 1475 C C . ARG A 1 191 ? -2.792 -6.237 -6.274 1.00 96.44 191 ARG A C 1
ATOM 1477 O O . ARG A 1 191 ? -1.706 -6.796 -6.199 1.00 96.44 191 ARG A O 1
ATOM 1484 N N . GLN A 1 192 ? -3.486 -5.818 -5.224 1.00 95.69 192 GLN A N 1
ATOM 1485 C CA . GLN A 1 192 ? -3.096 -6.061 -3.839 1.00 95.69 192 GLN A CA 1
ATOM 1486 C C . GLN A 1 192 ? -4.250 -6.709 -3.090 1.00 95.69 192 GLN A C 1
ATOM 1488 O O . GLN A 1 192 ? -5.404 -6.308 -3.255 1.00 95.69 192 GLN A O 1
ATOM 1493 N N . ARG A 1 193 ? -3.955 -7.713 -2.274 1.00 93.12 193 ARG A N 1
ATOM 1494 C CA . ARG A 1 193 ? -4.956 -8.345 -1.415 1.00 93.12 193 ARG A CA 1
ATOM 1495 C C . ARG A 1 193 ? -4.950 -7.675 -0.048 1.00 93.12 193 ARG A C 1
ATOM 1497 O O . ARG A 1 193 ? -3.891 -7.502 0.545 1.00 93.12 193 ARG A O 1
ATOM 1504 N N . HIS A 1 194 ? -6.126 -7.262 0.420 1.00 90.00 194 HIS A N 1
ATOM 1505 C CA . HIS A 1 194 ? -6.286 -6.622 1.723 1.00 90.00 194 HIS A CA 1
ATOM 1506 C C . HIS A 1 194 ? -7.136 -7.480 2.657 1.00 90.00 194 HIS A C 1
ATOM 1508 O O . HIS A 1 194 ? -8.207 -7.933 2.235 1.00 90.00 194 HIS A O 1
ATOM 1514 N N . PRO A 1 195 ? -6.723 -7.638 3.925 1.00 89.06 195 PRO A N 1
ATOM 1515 C CA . PRO A 1 195 ? -7.545 -8.300 4.923 1.00 89.06 195 PRO A CA 1
ATOM 1516 C C . PRO A 1 195 ? -8.793 -7.462 5.220 1.00 89.06 195 PRO A C 1
ATOM 1518 O O . PRO A 1 195 ? -8.748 -6.227 5.280 1.00 89.06 195 PRO A O 1
ATOM 1521 N N . LEU A 1 196 ? -9.924 -8.138 5.404 1.00 85.75 196 LEU A N 1
ATOM 1522 C CA . LEU A 1 196 ? -11.174 -7.518 5.837 1.00 85.75 196 LEU A CA 1
ATOM 1523 C C . LEU A 1 196 ? -11.305 -7.630 7.362 1.00 85.75 196 LEU A C 1
ATOM 1525 O O . LEU A 1 196 ? -10.791 -8.563 7.965 1.00 85.75 196 LEU A O 1
ATOM 1529 N N . LEU A 1 197 ? -11.984 -6.675 8.004 1.00 80.50 197 LEU A N 1
ATOM 1530 C CA . LEU A 1 197 ? -12.308 -6.782 9.435 1.00 80.50 197 LEU A CA 1
ATOM 1531 C C . LEU A 1 197 ? -13.602 -7.578 9.629 1.00 80.50 197 LEU A C 1
ATOM 1533 O O . LEU A 1 197 ? -13.714 -8.393 10.537 1.00 80.50 197 LEU A O 1
ATOM 1537 N N . ILE A 1 198 ? -14.582 -7.338 8.758 1.00 81.31 198 ILE A N 1
ATOM 1538 C CA . ILE A 1 198 ? -15.882 -8.005 8.755 1.00 81.31 198 ILE A CA 1
ATOM 1539 C C . ILE A 1 198 ? -16.099 -8.643 7.385 1.00 81.31 198 ILE A C 1
ATOM 1541 O O . ILE A 1 198 ? -15.894 -7.992 6.349 1.00 81.31 198 ILE A O 1
ATOM 1545 N N . ALA A 1 199 ? -16.568 -9.892 7.395 1.00 80.81 199 ALA A N 1
ATOM 1546 C CA . ALA A 1 199 ? -17.006 -10.625 6.217 1.00 80.81 199 ALA A CA 1
ATOM 1547 C C . ALA A 1 199 ? -18.245 -9.945 5.607 1.00 80.81 199 ALA A C 1
ATOM 1549 O O . ALA A 1 199 ? -19.384 -10.252 5.957 1.00 80.81 199 ALA A O 1
ATOM 1550 N N . LEU A 1 200 ? -18.043 -8.974 4.708 1.00 71.12 200 LEU A N 1
ATOM 1551 C CA . LEU A 1 200 ? -19.135 -8.182 4.118 1.00 71.12 200 LEU A CA 1
ATOM 1552 C C . LEU A 1 200 ? -20.163 -9.056 3.378 1.00 71.12 200 LEU A C 1
ATOM 1554 O O . LEU A 1 200 ? -21.350 -8.735 3.386 1.00 71.12 200 LEU A O 1
ATOM 1558 N N . GLY A 1 201 ? -19.711 -10.157 2.766 1.00 74.19 201 GLY A N 1
ATOM 1559 C CA . GLY A 1 201 ? -20.581 -11.135 2.107 1.00 74.19 201 GLY A CA 1
ATOM 1560 C C . GLY A 1 201 ? -21.489 -11.856 3.103 1.00 74.19 201 GLY A C 1
ATOM 1561 O O . GLY A 1 201 ? -22.708 -11.783 2.977 1.00 74.19 201 GLY A O 1
ATOM 1562 N N . ALA A 1 202 ? -20.906 -12.455 4.145 1.00 75.62 202 ALA A N 1
ATOM 1563 C CA . ALA A 1 202 ? -21.660 -13.124 5.206 1.00 75.62 202 ALA A CA 1
ATOM 1564 C C . ALA A 1 202 ? -22.613 -12.153 5.927 1.00 75.62 202 ALA A C 1
ATOM 1566 O O . ALA A 1 202 ? -23.767 -12.486 6.194 1.00 75.62 202 ALA A O 1
ATOM 1567 N N . LEU A 1 203 ? -22.177 -10.908 6.152 1.00 75.69 203 LEU A N 1
ATOM 1568 C CA . LEU A 1 203 ? -23.009 -9.873 6.762 1.00 75.69 203 LEU A CA 1
ATOM 1569 C C . LEU A 1 203 ? -24.257 -9.568 5.919 1.00 75.69 203 LEU A C 1
ATOM 1571 O O . LEU A 1 203 ? -25.337 -9.381 6.480 1.00 75.69 203 LEU A O 1
ATOM 1575 N N . ALA A 1 204 ? -24.133 -9.535 4.588 1.00 76.62 204 ALA A N 1
ATOM 1576 C CA . ALA A 1 204 ? -25.270 -9.338 3.688 1.00 76.62 204 ALA A CA 1
ATOM 1577 C C . ALA A 1 204 ? -26.270 -10.509 3.737 1.00 76.62 204 ALA A C 1
ATOM 1579 O O . ALA A 1 204 ? -27.466 -10.306 3.534 1.00 76.62 204 ALA A O 1
ATOM 1580 N N . GLU A 1 205 ? -25.793 -11.709 4.067 1.00 84.12 205 GLU A N 1
ATOM 1581 C CA . GLU A 1 205 ? -26.605 -12.912 4.285 1.00 84.12 205 GLU A CA 1
ATOM 1582 C C . GLU A 1 205 ? -27.192 -12.988 5.709 1.00 84.12 205 GLU A C 1
ATOM 1584 O O . GLU A 1 205 ? -27.963 -13.893 6.026 1.00 84.12 205 GLU A O 1
ATOM 1589 N N . GLY A 1 206 ? -26.891 -12.004 6.565 1.00 77.38 206 GLY A N 1
ATOM 1590 C CA . GLY A 1 206 ? -27.345 -11.945 7.954 1.00 77.38 206 GLY A CA 1
ATOM 1591 C C . GLY A 1 206 ? -26.462 -12.721 8.936 1.00 77.38 206 GLY A C 1
ATOM 1592 O O . GLY A 1 206 ? -26.811 -12.820 10.114 1.00 77.38 206 GLY A O 1
ATOM 1593 N N . GLU A 1 207 ? -25.318 -13.240 8.488 1.00 79.81 207 GLU A N 1
ATOM 1594 C CA . GLU A 1 207 ? -24.313 -13.877 9.335 1.00 79.81 207 GLU A CA 1
ATOM 1595 C C . GLU A 1 207 ? -23.244 -12.861 9.756 1.00 79.81 207 GLU A C 1
ATOM 1597 O O . GLU A 1 207 ? -22.417 -12.418 8.962 1.00 79.81 207 GLU A O 1
ATOM 1602 N N . LEU A 1 208 ? -23.222 -12.499 11.041 1.00 71.44 208 LEU A N 1
ATOM 1603 C CA . LEU A 1 208 ? -22.124 -11.711 11.593 1.00 71.44 208 LEU A CA 1
ATOM 1604 C C . LEU A 1 208 ? -20.964 -12.647 11.946 1.00 71.44 208 LEU A C 1
ATOM 1606 O O . LEU A 1 208 ? -21.014 -13.347 12.959 1.00 71.44 208 LEU A O 1
ATOM 1610 N N . ARG A 1 209 ? -19.930 -12.665 11.105 1.00 74.44 209 ARG A N 1
ATOM 1611 C CA . ARG A 1 209 ? -18.695 -13.421 11.333 1.00 74.44 209 ARG A CA 1
ATOM 1612 C C . ARG A 1 209 ? -17.504 -12.511 11.080 1.00 74.44 209 ARG A C 1
ATOM 1614 O O . ARG A 1 209 ? -17.552 -11.654 10.193 1.00 74.44 209 ARG A O 1
ATOM 1621 N N . ASP A 1 210 ? -16.457 -12.699 11.873 1.00 69.38 210 ASP A N 1
ATOM 1622 C CA . ASP A 1 210 ? -15.159 -12.110 11.563 1.00 69.38 210 ASP A CA 1
ATOM 1623 C C . ASP A 1 210 ? -14.730 -12.624 10.189 1.00 69.38 210 ASP A C 1
ATOM 1625 O O . ASP A 1 210 ? -14.967 -13.795 9.861 1.00 69.38 210 ASP A O 1
ATOM 1629 N N . ALA A 1 211 ? -14.141 -11.746 9.376 1.00 70.94 211 ALA A N 1
ATOM 1630 C CA . ALA A 1 211 ? -13.500 -12.201 8.154 1.00 70.94 211 ALA A CA 1
ATOM 1631 C C . ALA A 1 211 ? -12.438 -13.229 8.561 1.00 70.94 211 ALA A C 1
ATOM 1633 O O . ALA A 1 211 ? -11.601 -12.956 9.425 1.00 70.94 211 ALA A O 1
ATOM 1634 N N . GLY A 1 212 ? -12.521 -14.445 8.018 1.00 64.56 212 GLY A N 1
ATOM 1635 C CA . GLY A 1 212 ? -11.508 -15.458 8.301 1.00 64.56 212 GLY A CA 1
ATOM 1636 C C . GLY A 1 212 ? -10.123 -14.956 7.885 1.00 64.56 212 GLY A C 1
ATOM 1637 O O . GLY A 1 212 ? -10.022 -14.094 7.016 1.00 64.56 212 GLY A O 1
ATOM 1638 N N . GLU A 1 213 ? -9.053 -15.540 8.430 1.00 60.84 213 GLU A N 1
ATOM 1639 C CA . GLU A 1 213 ? -7.663 -15.190 8.062 1.00 60.84 213 GLU A CA 1
ATOM 1640 C C . GLU A 1 213 ? -7.393 -15.258 6.542 1.00 60.84 213 GLU A C 1
ATOM 1642 O O . GLU A 1 213 ? -6.449 -14.646 6.061 1.00 60.84 213 GLU A O 1
ATOM 1647 N N . ASN A 1 214 ? -8.251 -15.949 5.780 1.00 64.12 214 ASN A N 1
ATOM 1648 C CA . ASN A 1 214 ? -8.161 -16.096 4.326 1.00 64.12 214 ASN A CA 1
ATOM 1649 C C . ASN A 1 214 ? -9.176 -15.248 3.529 1.00 64.12 214 ASN A C 1
ATOM 1651 O O . ASN A 1 214 ? -9.210 -15.344 2.301 1.00 64.12 214 ASN A O 1
ATOM 1655 N N . GLU A 1 215 ? -10.045 -14.468 4.181 1.00 74.38 215 GLU A N 1
ATOM 1656 C CA . GLU A 1 215 ? -10.970 -13.567 3.484 1.00 74.38 215 GLU A CA 1
ATOM 1657 C C . GLU A 1 215 ? -10.268 -12.254 3.135 1.00 74.38 215 GLU A C 1
ATOM 1659 O O . GLU A 1 215 ? -10.366 -11.236 3.823 1.00 74.38 215 GLU A O 1
ATOM 1664 N N . GLU A 1 216 ? -9.550 -12.295 2.018 1.00 81.75 216 GLU A N 1
ATOM 1665 C CA . GLU A 1 216 ? -8.891 -11.133 1.446 1.00 81.75 216 GLU A CA 1
ATOM 1666 C C . GLU A 1 216 ? -9.706 -10.560 0.285 1.00 81.75 216 GLU A C 1
ATOM 1668 O O . GLU A 1 216 ? -10.207 -11.284 -0.582 1.00 81.75 216 GLU A O 1
ATOM 1673 N N . LEU A 1 217 ? -9.793 -9.233 0.213 1.00 86.88 217 LEU A N 1
ATOM 1674 C CA . LEU A 1 217 ? -10.330 -8.550 -0.956 1.00 86.88 217 LEU A CA 1
ATOM 1675 C C . LEU A 1 217 ? -9.187 -8.135 -1.880 1.00 86.88 217 LEU A C 1
ATOM 1677 O O . LEU A 1 217 ? -8.337 -7.325 -1.510 1.00 86.88 217 LEU A O 1
ATOM 1681 N N . ALA A 1 218 ? -9.200 -8.647 -3.110 1.00 90.62 218 ALA A N 1
ATOM 1682 C CA . ALA A 1 218 ? -8.289 -8.195 -4.152 1.00 90.62 218 ALA A CA 1
ATOM 1683 C C . ALA A 1 218 ? -8.712 -6.806 -4.657 1.00 90.62 218 ALA A C 1
ATOM 1685 O O . ALA A 1 218 ? -9.724 -6.652 -5.346 1.00 90.62 218 ALA A O 1
ATOM 1686 N N . LEU A 1 219 ? -7.921 -5.787 -4.332 1.00 93.44 219 LEU A N 1
ATOM 1687 C CA . LEU A 1 219 ? -8.027 -4.458 -4.914 1.00 93.44 219 LEU A CA 1
ATOM 1688 C C . LEU A 1 219 ? -7.159 -4.390 -6.166 1.00 93.44 219 LEU A C 1
ATOM 1690 O O . LEU A 1 219 ? -5.965 -4.666 -6.122 1.00 93.44 219 LEU A O 1
ATOM 1694 N N . GLY A 1 220 ? -7.772 -4.009 -7.284 1.00 92.94 220 GLY A N 1
ATOM 1695 C CA . GLY A 1 220 ? -7.086 -3.781 -8.550 1.00 92.94 220 GLY A CA 1
ATOM 1696 C C . GLY A 1 220 ? -7.070 -2.303 -8.928 1.00 92.94 220 GLY A C 1
ATOM 1697 O O . GLY A 1 220 ? -8.066 -1.595 -8.741 1.00 92.94 220 GLY A O 1
ATOM 1698 N N . ALA A 1 221 ? -5.963 -1.860 -9.509 1.00 96.44 221 ALA A N 1
ATOM 1699 C CA . ALA A 1 221 ? -5.851 -0.587 -10.202 1.00 96.44 221 ALA A CA 1
ATOM 1700 C C . ALA A 1 221 ? -5.046 -0.776 -11.488 1.00 96.44 221 ALA A C 1
ATOM 1702 O O . ALA A 1 221 ? -4.192 -1.653 -11.562 1.00 96.44 221 ALA A O 1
ATOM 1703 N N . PHE A 1 222 ? -5.311 0.043 -12.498 1.00 96.56 222 PHE A N 1
ATOM 1704 C CA . PHE A 1 222 ? -4.556 0.001 -13.741 1.00 96.56 222 PHE A CA 1
ATOM 1705 C C . PHE A 1 222 ? -4.269 1.411 -14.238 1.00 96.56 222 PHE A C 1
ATOM 1707 O O . PHE A 1 222 ? -4.999 2.356 -13.927 1.00 96.56 222 PHE A O 1
ATOM 1714 N N . TYR A 1 223 ? -3.201 1.550 -15.014 1.00 97.25 223 TYR A N 1
ATOM 1715 C CA . TYR A 1 223 ? -2.867 2.786 -15.704 1.00 97.25 223 TYR A CA 1
ATOM 1716 C C . TYR A 1 223 ? -2.342 2.465 -17.097 1.00 97.25 223 TYR A C 1
ATOM 1718 O O . TYR A 1 223 ? -1.583 1.516 -17.267 1.00 97.25 223 TYR A O 1
ATOM 1726 N N . SER A 1 224 ? -2.770 3.242 -18.090 1.00 95.38 224 SER A N 1
ATOM 1727 C CA . SER A 1 224 ? -2.322 3.099 -19.475 1.00 95.38 224 SER A CA 1
ATOM 1728 C C . SER A 1 224 ? -1.601 4.364 -19.917 1.00 95.38 224 SER A C 1
ATOM 1730 O O . SER A 1 224 ? -2.087 5.468 -19.664 1.00 95.38 224 SER A O 1
ATOM 1732 N N . ILE A 1 225 ? -0.441 4.204 -20.543 1.00 93.88 225 ILE A N 1
ATOM 1733 C CA . ILE A 1 225 ? 0.398 5.294 -21.043 1.00 93.88 225 ILE A CA 1
ATOM 1734 C C . ILE A 1 225 ? 0.976 4.911 -22.405 1.00 93.88 225 ILE A C 1
ATOM 1736 O O . ILE A 1 225 ? 1.146 3.732 -22.704 1.00 93.88 225 ILE A O 1
ATOM 1740 N N . GLU A 1 226 ? 1.277 5.900 -23.239 1.00 88.38 226 GLU A N 1
ATOM 1741 C CA . GLU A 1 226 ? 2.019 5.669 -24.478 1.00 88.38 226 GLU A CA 1
ATOM 1742 C C . GLU A 1 226 ? 3.442 5.180 -24.158 1.00 88.38 226 GLU A C 1
ATOM 1744 O O . GLU A 1 226 ? 4.146 5.748 -23.315 1.00 88.38 226 GLU A O 1
ATOM 1749 N N . SER A 1 227 ? 3.863 4.096 -24.810 1.00 80.62 227 SER A N 1
ATOM 1750 C CA . SER A 1 227 ? 5.222 3.574 -24.701 1.00 80.62 227 SER A CA 1
ATOM 1751 C C . SER A 1 227 ? 6.149 4.421 -25.567 1.00 80.62 227 SER A C 1
ATOM 1753 O O . SER A 1 227 ? 6.121 4.351 -26.795 1.00 80.62 227 SER A O 1
ATOM 1755 N N . HIS A 1 228 ? 6.980 5.235 -24.919 1.00 73.81 228 HIS A N 1
ATOM 1756 C CA . HIS A 1 228 ? 8.033 6.010 -25.584 1.00 73.81 228 HIS A CA 1
ATOM 1757 C C . HIS A 1 228 ? 9.372 5.262 -25.634 1.00 73.81 228 HIS A C 1
ATOM 1759 O O . HIS A 1 228 ? 10.334 5.767 -26.206 1.00 73.81 228 HIS A O 1
ATOM 1765 N N . TYR A 1 229 ? 9.447 4.057 -25.059 1.00 68.44 229 TYR A N 1
ATOM 1766 C CA . TYR A 1 229 ? 10.675 3.269 -24.982 1.00 68.44 229 TYR A CA 1
ATOM 1767 C C . TYR A 1 229 ? 11.348 2.996 -26.342 1.00 68.44 229 TYR A C 1
ATOM 1769 O O . TYR A 1 229 ? 12.567 3.170 -26.417 1.00 68.44 229 TYR A O 1
ATOM 1777 N N . PRO A 1 230 ? 10.620 2.647 -27.426 1.00 69.56 230 PRO A N 1
ATOM 1778 C CA . PRO A 1 230 ? 11.246 2.419 -28.731 1.00 69.56 230 PRO A CA 1
ATOM 1779 C C . PRO A 1 230 ? 12.058 3.620 -29.234 1.00 69.56 230 PRO A C 1
ATOM 1781 O O . PRO A 1 230 ? 13.135 3.436 -29.793 1.00 69.56 230 PRO A O 1
ATOM 1784 N N . LEU A 1 231 ? 11.608 4.844 -28.931 1.00 66.12 231 LEU A N 1
ATOM 1785 C CA . LEU A 1 231 ? 12.289 6.080 -29.324 1.00 66.12 231 LEU A CA 1
ATOM 1786 C C . LEU A 1 231 ? 13.689 6.198 -28.699 1.00 66.12 231 LEU A C 1
ATOM 1788 O O . LEU A 1 231 ? 14.610 6.714 -29.322 1.00 66.12 231 LEU A O 1
ATOM 1792 N N . TYR A 1 232 ? 13.859 5.711 -27.467 1.00 67.12 232 TYR A N 1
ATOM 1793 C CA . TYR A 1 232 ? 15.144 5.750 -26.765 1.00 67.12 232 TYR A CA 1
ATOM 1794 C C . TYR A 1 232 ? 16.107 4.655 -27.233 1.00 67.12 232 TYR A C 1
ATOM 1796 O O . TYR A 1 232 ? 17.318 4.839 -27.156 1.00 67.12 232 TYR A O 1
ATOM 1804 N N . MET A 1 233 ? 15.591 3.525 -27.722 1.00 66.25 233 MET A N 1
ATOM 1805 C CA . MET A 1 233 ? 16.424 2.439 -28.252 1.00 66.25 233 MET A CA 1
ATOM 1806 C C . MET A 1 233 ? 17.006 2.784 -29.627 1.00 66.25 233 MET A C 1
ATOM 1808 O O . MET A 1 233 ? 18.139 2.408 -29.919 1.00 66.25 233 MET A O 1
ATOM 1812 N N . GLU A 1 234 ? 16.270 3.530 -30.455 1.00 63.53 234 GLU A N 1
ATOM 1813 C CA . GLU A 1 234 ? 16.771 4.016 -31.748 1.00 63.53 234 GLU A CA 1
ATOM 1814 C C . GLU A 1 234 ? 17.946 4.995 -31.589 1.00 63.53 234 GLU A C 1
ATOM 1816 O O . GLU A 1 234 ? 18.891 4.952 -32.377 1.00 63.53 234 GLU A O 1
ATOM 1821 N N . ASP A 1 235 ? 17.938 5.808 -30.528 1.00 60.78 235 ASP A N 1
ATOM 1822 C CA . ASP A 1 235 ? 18.953 6.836 -30.257 1.00 60.78 235 ASP A CA 1
ATOM 1823 C C . ASP A 1 235 ? 20.248 6.277 -29.620 1.00 60.78 235 ASP A C 1
ATOM 1825 O O . ASP A 1 235 ? 21.221 7.009 -29.453 1.00 60.78 235 ASP A O 1
ATOM 1829 N N . MET A 1 236 ? 20.302 4.981 -29.270 1.00 55.19 236 MET A N 1
ATOM 1830 C CA . MET A 1 236 ? 21.508 4.302 -28.751 1.00 55.19 236 MET A CA 1
ATOM 1831 C C . MET A 1 236 ? 22.267 3.474 -29.807 1.00 55.19 236 MET A C 1
ATOM 1833 O O . MET A 1 236 ? 23.270 2.849 -29.475 1.00 55.19 236 MET A O 1
ATOM 1837 N N . ASN A 1 237 ? 21.826 3.467 -31.071 1.00 54.31 237 ASN A N 1
ATOM 1838 C CA . ASN A 1 237 ? 22.469 2.731 -32.175 1.00 54.31 237 ASN A CA 1
ATOM 1839 C C . ASN A 1 237 ? 23.620 3.504 -32.873 1.00 54.31 237 ASN A C 1
ATOM 1841 O O . ASN A 1 237 ? 23.845 3.321 -34.074 1.00 54.31 237 ASN A O 1
ATOM 1845 N N . TRP A 1 238 ? 24.348 4.363 -32.153 1.00 50.38 238 TRP A N 1
ATOM 1846 C CA . TRP A 1 238 ? 25.585 5.019 -32.623 1.00 50.38 238 TRP A CA 1
ATOM 1847 C C . TRP A 1 238 ? 26.843 4.338 -32.071 1.00 50.38 238 TRP A C 1
ATOM 1849 O O . TRP A 1 238 ? 27.919 4.549 -32.679 1.00 50.38 238 TRP A O 1
#

Nearest PDB structures (foldseek):
  4yit-assembly2_D  TM=1.874E-01  e=9.819E+00  Gremmeniella abietina

Mean predicted aligned error: 11.13 Å